Protein AF-A0A1D6DXS7-F1 (afdb_monomer_lite)

Radius of gyration: 18.78 Å; chains: 1; bounding box: 52×43×44 Å

pLDDT: mean 74.16, std 19.59, range [34.62, 96.69]

Structure (mmCIF, N/CA/C/O backbone):
data_AF-A0A1D6DXS7-F1
#
_entry.id   AF-A0A1D6DXS7-F1
#
loop_
_atom_site.group_PDB
_atom_site.id
_atom_site.type_symbol
_atom_site.label_atom_id
_atom_site.label_alt_id
_atom_site.label_comp_id
_atom_site.label_asym_id
_atom_site.label_entity_id
_atom_site.label_seq_id
_atom_site.pdbx_PDB_ins_code
_atom_site.Cartn_x
_atom_site.Cartn_y
_atom_site.Cartn_z
_atom_site.occupancy
_atom_site.B_iso_or_equiv
_atom_site.auth_seq_id
_atom_site.auth_comp_id
_atom_site.auth_asym_id
_atom_site.auth_atom_id
_atom_site.pdbx_PDB_model_num
ATOM 1 N N . MET A 1 1 ? 24.636 -10.904 -19.818 1.00 38.44 1 MET A N 1
ATOM 2 C CA . MET A 1 1 ? 23.552 -10.181 -20.522 1.00 38.44 1 MET A CA 1
ATOM 3 C C . MET A 1 1 ? 22.198 -10.782 -20.151 1.00 38.44 1 MET A C 1
ATOM 5 O O . MET A 1 1 ? 22.102 -12.000 -20.057 1.00 38.44 1 MET A O 1
ATOM 9 N N . SER A 1 2 ? 21.186 -9.959 -19.857 1.00 49.97 2 SER A N 1
ATOM 10 C CA . SER A 1 2 ? 19.812 -10.423 -19.577 1.00 49.97 2 SER A CA 1
ATOM 11 C C . SER A 1 2 ? 19.110 -10.798 -20.891 1.00 49.97 2 SER A C 1
ATOM 13 O O . SER A 1 2 ? 19.201 -10.030 -21.846 1.00 49.97 2 SER A O 1
ATOM 15 N N . ARG A 1 3 ? 18.408 -11.945 -20.953 1.00 53.69 3 ARG A N 1
ATOM 16 C CA . ARG A 1 3 ? 17.664 -12.406 -22.152 1.00 53.69 3 ARG A CA 1
ATOM 17 C C . ARG A 1 3 ? 16.675 -11.351 -22.679 1.00 53.69 3 ARG A C 1
ATOM 19 O O . ARG A 1 3 ? 16.466 -11.266 -23.881 1.00 53.69 3 ARG A O 1
ATOM 26 N N . TYR A 1 4 ? 16.136 -10.502 -21.802 1.00 53.97 4 TYR A N 1
ATOM 27 C CA . TYR A 1 4 ? 15.223 -9.414 -22.167 1.00 53.97 4 TYR A CA 1
ATOM 28 C C . TYR A 1 4 ? 15.903 -8.293 -22.970 1.00 53.97 4 TYR A C 1
ATOM 30 O O . TYR A 1 4 ? 15.355 -7.816 -23.960 1.00 53.97 4 TYR A O 1
ATOM 38 N N . ALA A 1 5 ? 17.131 -7.918 -22.595 1.00 52.50 5 ALA A N 1
ATOM 39 C CA . ALA A 1 5 ? 17.911 -6.925 -23.337 1.00 52.50 5 ALA A CA 1
ATOM 40 C C . ALA A 1 5 ? 18.310 -7.427 -24.738 1.00 52.50 5 ALA A C 1
ATOM 42 O O . ALA A 1 5 ? 18.569 -6.621 -25.624 1.00 52.50 5 ALA A O 1
ATOM 43 N N . ALA A 1 6 ? 18.335 -8.751 -24.937 1.00 57.28 6 ALA A N 1
ATOM 44 C CA . ALA A 1 6 ? 18.543 -9.374 -26.241 1.00 57.28 6 ALA A CA 1
ATOM 45 C C . ALA A 1 6 ? 17.247 -9.489 -27.072 1.00 57.28 6 ALA A C 1
ATOM 47 O O . ALA A 1 6 ? 17.325 -9.467 -28.295 1.00 57.28 6 ALA A O 1
ATOM 48 N N . MET A 1 7 ? 16.067 -9.585 -26.438 1.00 57.75 7 MET A N 1
ATOM 49 C CA . MET A 1 7 ? 14.766 -9.606 -27.133 1.00 57.75 7 MET A CA 1
ATOM 50 C C . MET A 1 7 ? 14.348 -8.229 -27.662 1.00 57.75 7 MET A C 1
ATOM 52 O O . MET A 1 7 ? 13.751 -8.144 -28.730 1.00 57.75 7 MET A O 1
ATOM 56 N N . PHE A 1 8 ? 14.668 -7.155 -26.934 1.00 62.94 8 PHE A N 1
ATOM 57 C CA . PHE A 1 8 ? 14.331 -5.782 -27.318 1.00 62.94 8 PHE A CA 1
ATOM 58 C C . PHE A 1 8 ? 15.586 -4.900 -27.286 1.00 62.94 8 PHE A C 1
ATOM 60 O O . PHE A 1 8 ? 15.803 -4.182 -26.306 1.00 62.94 8 PHE A O 1
ATOM 67 N N . PRO A 1 9 ? 16.435 -4.969 -28.328 1.00 61.72 9 PRO A N 1
ATOM 68 C CA . PRO A 1 9 ? 17.707 -4.249 -28.358 1.00 61.72 9 PRO A CA 1
ATOM 69 C C . PRO A 1 9 ? 17.524 -2.726 -28.436 1.00 61.72 9 PRO A C 1
ATOM 71 O O . PRO A 1 9 ? 18.374 -1.980 -27.948 1.00 61.72 9 PRO A O 1
ATOM 74 N N . ASP A 1 10 ? 16.404 -2.254 -28.994 1.00 77.06 10 ASP A N 1
ATOM 75 C CA . ASP A 1 10 ? 16.059 -0.834 -28.987 1.00 77.06 10 ASP A CA 1
ATOM 76 C C . ASP A 1 10 ? 15.498 -0.396 -27.622 1.00 77.06 10 ASP A C 1
ATOM 78 O O . ASP A 1 10 ? 14.461 -0.875 -27.147 1.00 77.06 10 ASP A O 1
ATOM 82 N N . LYS A 1 11 ? 16.181 0.572 -27.002 1.00 74.06 11 LYS A N 1
ATOM 83 C CA . LYS A 1 11 ? 15.805 1.160 -25.711 1.00 74.06 11 LYS A CA 1
ATOM 84 C C . LYS A 1 11 ? 14.479 1.917 -25.784 1.00 74.06 11 LYS A C 1
ATOM 86 O O . LYS A 1 11 ? 13.744 1.908 -24.795 1.00 74.06 11 LYS A O 1
ATOM 91 N N . VAL A 1 12 ? 14.159 2.541 -26.921 1.00 78.88 12 VAL A N 1
ATOM 92 C CA . VAL A 1 12 ? 12.901 3.284 -27.105 1.00 78.88 12 VAL A CA 1
ATOM 93 C C . VAL A 1 12 ? 11.731 2.309 -27.203 1.00 78.88 12 VAL A C 1
ATOM 95 O O . VAL A 1 12 ? 10.737 2.461 -26.489 1.00 78.88 12 VAL A O 1
ATOM 98 N N . PHE A 1 13 ? 11.871 1.259 -28.013 1.00 76.25 13 PHE A N 1
ATOM 99 C CA . PHE A 1 13 ? 10.885 0.185 -28.093 1.00 76.25 13 PHE A CA 1
ATOM 100 C C . PHE A 1 13 ? 10.677 -0.519 -26.744 1.00 76.25 13 PHE A C 1
ATOM 102 O O . PHE A 1 13 ? 9.545 -0.651 -26.284 1.00 76.25 13 PHE A O 1
ATOM 109 N N . SER A 1 14 ? 11.756 -0.897 -26.052 1.00 69.31 14 SER A N 1
ATOM 110 C CA . SER A 1 14 ? 11.686 -1.547 -24.734 1.00 69.31 14 SER A CA 1
ATOM 111 C C . SER A 1 14 ? 11.022 -0.669 -23.663 1.00 69.31 14 SER A C 1
ATOM 113 O O . SER A 1 14 ? 10.335 -1.173 -22.771 1.00 69.31 14 SER A O 1
ATOM 115 N N . PHE A 1 15 ? 11.198 0.655 -23.735 1.00 73.19 15 PHE A N 1
ATOM 116 C CA . PHE A 1 15 ? 10.481 1.600 -22.879 1.00 73.19 15 PHE A CA 1
ATOM 117 C C . PHE A 1 15 ? 8.972 1.585 -23.164 1.00 73.19 15 PHE A C 1
ATOM 119 O O . PHE A 1 15 ? 8.196 1.355 -22.239 1.00 73.19 15 PHE A O 1
ATOM 126 N N . LYS A 1 16 ? 8.561 1.712 -24.433 1.00 77.44 16 LYS A N 1
ATOM 127 C CA . LYS A 1 16 ? 7.141 1.662 -24.827 1.00 77.44 16 LYS A CA 1
ATOM 128 C C . LYS A 1 16 ? 6.470 0.334 -24.475 1.00 77.44 16 LYS A C 1
ATOM 130 O O . LYS A 1 16 ? 5.320 0.320 -24.052 1.00 77.44 16 LYS A O 1
ATOM 135 N N . VAL A 1 17 ? 7.176 -0.789 -24.614 1.00 75.62 17 VAL A N 1
ATOM 136 C CA . VAL A 1 17 ? 6.655 -2.106 -24.209 1.00 75.62 17 VAL A CA 1
ATOM 137 C C . VAL A 1 17 ? 6.382 -2.144 -22.704 1.00 75.62 17 VAL A C 1
ATOM 139 O O . VAL A 1 17 ? 5.326 -2.617 -22.290 1.00 75.62 17 VAL A O 1
ATOM 142 N N . ARG A 1 18 ? 7.288 -1.611 -21.873 1.00 72.50 18 ARG A N 1
ATOM 143 C CA . ARG A 1 18 ? 7.086 -1.554 -20.414 1.00 72.50 18 ARG A CA 1
ATOM 144 C C . ARG A 1 18 ? 5.947 -0.626 -20.007 1.00 72.50 18 ARG A C 1
ATOM 146 O O . ARG A 1 18 ? 5.196 -0.970 -19.099 1.00 72.50 18 ARG A O 1
ATOM 153 N N . GLU A 1 19 ? 5.803 0.508 -20.683 1.00 77.12 19 GLU A N 1
ATOM 154 C CA . GLU A 1 19 ? 4.671 1.420 -20.495 1.00 77.12 19 GLU A CA 1
ATOM 155 C C . GLU A 1 19 ? 3.348 0.692 -20.780 1.00 77.12 19 GLU A C 1
ATOM 157 O O . GLU A 1 19 ? 2.504 0.572 -19.895 1.00 77.12 19 GLU A O 1
ATOM 162 N N . ARG A 1 20 ? 3.227 0.049 -21.951 1.00 78.50 20 ARG A N 1
ATOM 163 C CA . ARG A 1 20 ? 2.024 -0.716 -22.324 1.00 78.50 20 ARG A CA 1
ATOM 164 C C . ARG A 1 20 ? 1.721 -1.887 -21.397 1.00 78.50 20 ARG A C 1
ATOM 166 O O . ARG A 1 20 ? 0.558 -2.152 -21.108 1.00 78.50 20 ARG A O 1
ATOM 173 N N . LEU A 1 21 ? 2.745 -2.594 -20.926 1.00 75.56 21 LEU A N 1
ATOM 174 C CA . LEU A 1 21 ? 2.568 -3.667 -19.949 1.00 75.56 21 LEU A CA 1
ATOM 175 C C . LEU A 1 21 ? 2.120 -3.130 -18.583 1.00 75.56 21 LEU A C 1
ATOM 177 O O . LEU A 1 21 ? 1.343 -3.795 -17.904 1.00 75.56 21 LEU A O 1
ATOM 181 N N . SER A 1 22 ? 2.576 -1.941 -18.184 1.00 76.75 22 SER A N 1
ATOM 182 C CA . SER A 1 22 ? 2.137 -1.300 -16.939 1.00 76.75 22 SER A CA 1
ATOM 183 C C . SER A 1 22 ? 0.665 -0.900 -17.020 1.00 76.75 22 SER A C 1
ATOM 185 O O . SER A 1 22 ? -0.101 -1.242 -16.120 1.00 76.75 22 SER A O 1
ATOM 187 N N . ASP A 1 23 ? 0.256 -0.282 -18.133 1.00 78.88 23 ASP A N 1
ATOM 188 C CA . ASP A 1 23 ? -1.148 0.050 -18.409 1.00 78.88 23 ASP A CA 1
ATOM 189 C C . ASP A 1 23 ? -2.032 -1.202 -18.372 1.00 78.88 23 ASP A C 1
ATOM 191 O O . ASP A 1 23 ? -3.094 -1.211 -17.750 1.00 78.88 23 ASP A O 1
ATOM 195 N N . PHE A 1 24 ? -1.569 -2.287 -19.002 1.00 80.31 24 PHE A N 1
ATOM 196 C CA . PHE A 1 24 ? -2.279 -3.561 -19.015 1.00 80.31 24 PHE A CA 1
ATOM 197 C C . PHE A 1 24 ? -2.477 -4.126 -17.605 1.00 80.31 24 PHE A C 1
ATOM 199 O O . PHE A 1 24 ? -3.574 -4.572 -17.277 1.00 80.31 24 PHE A O 1
ATOM 206 N N . ILE A 1 25 ? -1.444 -4.098 -16.758 1.00 80.44 25 ILE A N 1
ATOM 207 C CA . ILE A 1 25 ? -1.546 -4.599 -15.381 1.00 80.44 25 ILE A CA 1
ATOM 208 C C . ILE A 1 25 ? -2.524 -3.762 -14.557 1.00 80.44 25 ILE A C 1
ATOM 210 O O . ILE A 1 25 ? -3.350 -4.328 -13.843 1.00 80.44 25 ILE A O 1
ATOM 214 N N . LEU A 1 26 ? -2.468 -2.433 -14.671 1.00 81.12 26 LEU A N 1
ATOM 215 C CA . LEU A 1 26 ? -3.410 -1.552 -13.980 1.00 81.12 26 LEU A CA 1
ATOM 216 C C . LEU A 1 26 ? -4.851 -1.826 -14.429 1.00 81.12 26 LEU A C 1
ATOM 218 O O . LEU A 1 26 ? -5.733 -1.987 -13.586 1.00 81.12 26 LEU A O 1
ATOM 222 N N . ALA A 1 27 ? -5.077 -1.972 -15.737 1.00 79.88 27 ALA A N 1
ATOM 223 C CA . ALA A 1 27 ? -6.383 -2.326 -16.284 1.00 79.88 27 ALA A CA 1
ATOM 224 C C . ALA A 1 27 ? -6.855 -3.718 -15.821 1.00 79.88 27 ALA A C 1
ATOM 226 O O . ALA A 1 27 ? -8.039 -3.912 -15.544 1.00 79.88 27 ALA A O 1
ATOM 227 N N . ALA A 1 28 ? -5.942 -4.686 -15.697 1.00 78.06 28 ALA A N 1
ATOM 228 C CA . ALA A 1 28 ? -6.254 -6.023 -15.200 1.00 78.06 28 ALA A CA 1
ATOM 229 C C . ALA A 1 28 ? -6.678 -6.002 -13.723 1.00 78.06 28 ALA A C 1
ATOM 231 O O . ALA A 1 28 ? -7.674 -6.638 -13.374 1.00 78.06 28 ALA A O 1
ATOM 232 N N . PHE A 1 29 ? -5.980 -5.241 -12.872 1.00 82.62 29 PHE A N 1
ATOM 233 C CA . PHE A 1 29 ? -6.363 -5.065 -11.467 1.00 82.62 29 PHE A CA 1
ATOM 234 C C . PHE A 1 29 ? -7.713 -4.362 -11.321 1.00 82.62 29 PHE A C 1
ATOM 236 O O . PHE A 1 29 ? -8.548 -4.821 -10.545 1.00 82.62 29 PHE A O 1
ATOM 243 N N . GLN A 1 30 ? -7.967 -3.325 -12.124 1.00 81.31 30 GLN A N 1
ATOM 244 C CA . GLN A 1 30 ? -9.257 -2.633 -12.141 1.00 81.31 30 GLN A CA 1
ATOM 245 C C . GLN A 1 30 ? -10.405 -3.556 -12.564 1.00 81.31 30 GLN A C 1
ATOM 247 O O . GLN A 1 30 ? -11.468 -3.541 -11.949 1.00 81.31 30 GLN A O 1
ATOM 252 N N . ARG A 1 31 ? -10.200 -4.375 -13.603 1.00 79.12 31 ARG A N 1
ATOM 253 C CA . ARG A 1 31 ? -11.231 -5.281 -14.133 1.00 79.12 31 ARG A CA 1
ATOM 254 C C . ARG A 1 31 ? -11.463 -6.505 -13.250 1.00 79.12 31 ARG A C 1
ATOM 256 O O . ARG A 1 31 ? -12.558 -7.057 -13.258 1.00 79.12 31 ARG A O 1
ATOM 263 N N . SER A 1 32 ? -10.438 -6.960 -12.533 1.00 79.25 32 SER A N 1
ATOM 264 C CA . SER A 1 32 ? -10.509 -8.153 -11.691 1.00 79.25 32 SER A CA 1
ATOM 265 C C . SER A 1 32 ? -9.668 -8.008 -10.415 1.00 79.25 32 SER A C 1
ATOM 267 O O . SER A 1 32 ? -8.600 -8.618 -10.314 1.00 79.25 32 SER A O 1
ATOM 269 N N . PRO A 1 33 ? -10.172 -7.288 -9.397 1.00 80.88 33 PRO A N 1
ATOM 270 C CA . PRO A 1 33 ? -9.487 -7.076 -8.118 1.00 80.88 33 PRO A CA 1
ATOM 271 C C . PRO A 1 33 ? -8.980 -8.356 -7.438 1.00 80.88 33 PRO A C 1
ATOM 273 O O . PRO A 1 33 ? -7.888 -8.369 -6.872 1.00 80.88 33 PRO A O 1
ATOM 276 N N . ASN A 1 34 ? -9.730 -9.458 -7.552 1.00 79.69 34 ASN A N 1
ATOM 277 C CA . ASN A 1 34 ? -9.401 -10.759 -6.952 1.00 79.69 34 ASN A CA 1
ATOM 278 C C . ASN A 1 34 ? -8.038 -11.313 -7.400 1.00 79.69 34 ASN A C 1
ATOM 280 O O . ASN A 1 34 ? -7.428 -12.110 -6.691 1.00 79.69 34 ASN A O 1
ATOM 284 N N . ILE A 1 35 ? -7.519 -10.871 -8.552 1.00 79.31 35 ILE A N 1
ATOM 285 C CA . ILE A 1 35 ? -6.208 -11.310 -9.040 1.00 79.31 35 ILE A CA 1
ATOM 286 C C . ILE A 1 35 ? -5.069 -10.869 -8.104 1.00 79.31 35 ILE A C 1
ATOM 288 O O . ILE A 1 35 ? -4.019 -11.504 -8.078 1.00 79.31 35 ILE A O 1
ATOM 292 N N . ILE A 1 36 ? -5.268 -9.817 -7.299 1.00 84.38 36 ILE A N 1
ATOM 293 C CA . ILE A 1 36 ? -4.289 -9.365 -6.300 1.00 84.38 36 ILE A CA 1
ATOM 294 C C . ILE A 1 36 ? -4.085 -10.436 -5.227 1.00 84.38 36 ILE A C 1
ATOM 296 O O . ILE A 1 36 ? -2.946 -10.713 -4.858 1.00 84.38 36 ILE A O 1
ATOM 300 N N . ALA A 1 37 ? -5.169 -11.073 -4.774 1.00 81.88 37 ALA A N 1
ATOM 301 C CA . ALA A 1 37 ? -5.105 -12.140 -3.782 1.00 81.88 37 ALA A CA 1
ATOM 302 C C . ALA A 1 37 ? -4.326 -13.352 -4.313 1.00 81.88 37 ALA A C 1
ATOM 304 O O . ALA A 1 37 ? -3.433 -13.868 -3.642 1.00 81.88 37 ALA A O 1
ATOM 305 N N . VAL A 1 38 ? -4.591 -13.732 -5.565 1.00 80.44 38 VAL A N 1
ATOM 306 C CA . VAL A 1 38 ? -3.882 -14.809 -6.273 1.00 80.44 38 VAL A CA 1
ATOM 307 C C . VAL A 1 38 ? -2.390 -14.495 -6.440 1.00 80.44 38 VAL A C 1
ATOM 309 O O . VAL A 1 38 ? -1.530 -15.346 -6.219 1.00 80.44 38 VAL A O 1
ATOM 312 N N . LEU A 1 39 ? -2.060 -13.255 -6.804 1.00 80.06 39 LEU A N 1
ATOM 313 C CA . LEU A 1 39 ? -0.690 -12.824 -7.091 1.00 80.06 39 LEU A CA 1
ATOM 314 C C . LEU A 1 39 ? 0.075 -12.331 -5.857 1.00 80.06 39 LEU A C 1
ATOM 316 O O . LEU A 1 39 ? 1.171 -11.795 -6.017 1.00 80.06 39 LEU A O 1
ATOM 320 N N . LYS A 1 40 ? -0.444 -12.541 -4.640 1.00 85.38 40 LYS A N 1
ATOM 321 C CA . LYS A 1 40 ? 0.165 -12.091 -3.377 1.00 85.38 40 LYS A CA 1
ATOM 322 C C . LYS A 1 40 ? 1.675 -12.346 -3.315 1.00 85.38 40 LYS A C 1
ATOM 324 O O . LYS A 1 40 ? 2.433 -11.405 -3.117 1.00 85.38 40 LYS A O 1
ATOM 329 N N . LYS A 1 41 ? 2.111 -13.594 -3.541 1.00 80.62 41 LYS A N 1
ATOM 330 C CA . LYS A 1 41 ? 3.533 -13.997 -3.489 1.00 80.62 41 LYS A CA 1
ATOM 331 C C . LYS A 1 41 ? 4.395 -13.191 -4.491 1.00 80.62 41 LYS A C 1
ATOM 333 O O . LYS A 1 41 ? 5.283 -12.474 -4.042 1.00 80.62 41 LYS A O 1
ATOM 338 N N . PRO A 1 42 ? 4.106 -13.194 -5.812 1.00 80.38 42 PRO A N 1
ATOM 339 C CA . PRO A 1 42 ? 4.829 -12.352 -6.768 1.00 80.38 42 PRO A CA 1
ATOM 340 C C . PRO A 1 42 ? 4.808 -10.856 -6.445 1.00 80.38 42 PRO A C 1
ATOM 342 O O . PRO A 1 42 ? 5.777 -10.157 -6.731 1.00 80.38 42 PRO A O 1
ATOM 345 N N . ILE A 1 43 ? 3.699 -10.345 -5.905 1.00 84.81 43 ILE A N 1
ATOM 346 C CA . ILE A 1 43 ? 3.570 -8.933 -5.535 1.00 84.81 43 ILE A CA 1
ATOM 347 C C . ILE A 1 43 ? 4.530 -8.607 -4.389 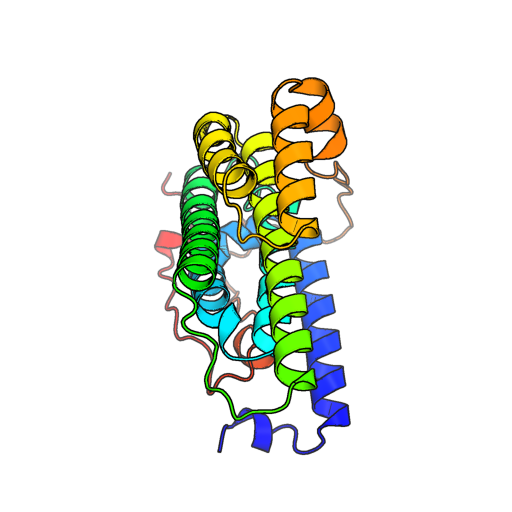1.00 84.81 43 ILE A C 1
ATOM 349 O O . ILE A 1 43 ? 5.287 -7.642 -4.497 1.00 84.81 43 ILE A O 1
ATOM 353 N N . THR A 1 44 ? 4.542 -9.424 -3.335 1.00 85.31 44 THR A N 1
ATOM 354 C CA . THR A 1 44 ? 5.451 -9.280 -2.192 1.00 85.31 44 THR A CA 1
ATOM 355 C C . THR A 1 44 ? 6.914 -9.304 -2.629 1.00 85.31 44 THR A C 1
ATOM 357 O O . THR A 1 44 ? 7.661 -8.383 -2.298 1.00 85.31 44 THR A O 1
ATOM 360 N N . ASP A 1 45 ? 7.306 -10.278 -3.449 1.00 84.12 45 ASP A N 1
ATOM 361 C CA . ASP A 1 45 ? 8.683 -10.393 -3.939 1.00 84.12 45 ASP A CA 1
ATOM 362 C C . ASP A 1 45 ? 9.113 -9.151 -4.731 1.00 84.12 45 ASP A C 1
ATOM 364 O O . ASP A 1 45 ? 10.221 -8.637 -4.575 1.00 84.12 45 ASP A O 1
ATOM 368 N N . ARG A 1 46 ? 8.215 -8.604 -5.560 1.00 83.00 46 ARG A N 1
ATOM 369 C CA . ARG A 1 46 ? 8.504 -7.398 -6.348 1.00 83.00 46 ARG A CA 1
ATOM 370 C C . ARG A 1 46 ? 8.536 -6.121 -5.519 1.00 83.00 46 ARG A C 1
ATOM 372 O O . ARG A 1 46 ? 9.274 -5.208 -5.887 1.00 83.00 46 ARG A O 1
ATOM 379 N N . LEU A 1 47 ? 7.788 -6.050 -4.419 1.00 85.44 47 LEU A N 1
ATOM 380 C CA . LEU A 1 47 ? 7.889 -4.939 -3.470 1.00 85.44 47 LEU A CA 1
ATOM 381 C C . LEU A 1 47 ? 9.236 -4.943 -2.735 1.00 85.44 47 LEU A C 1
ATOM 383 O O . LEU A 1 47 ? 9.813 -3.872 -2.556 1.00 85.44 47 LEU A O 1
ATOM 387 N N . GLY A 1 48 ? 9.773 -6.119 -2.390 1.00 82.38 48 GLY A N 1
ATOM 388 C CA . GLY A 1 48 ? 11.095 -6.244 -1.761 1.00 82.38 48 GLY A CA 1
ATOM 389 C C . GLY A 1 48 ? 12.254 -5.757 -2.644 1.00 82.38 48 GLY A C 1
ATOM 390 O O . GLY A 1 48 ? 13.264 -5.273 -2.147 1.00 82.38 48 GLY A O 1
ATOM 391 N N . GLU A 1 49 ? 12.094 -5.802 -3.968 1.00 81.81 49 GLU A N 1
ATOM 392 C CA . GLU A 1 49 ? 13.110 -5.357 -4.935 1.00 81.81 49 GLU A CA 1
ATOM 393 C C . GLU A 1 49 ? 12.998 -3.872 -5.335 1.00 81.81 49 GLU A C 1
ATOM 395 O O . GLU A 1 49 ? 13.687 -3.407 -6.253 1.00 81.81 49 GLU A O 1
ATOM 400 N N . ALA A 1 50 ? 12.111 -3.101 -4.699 1.00 77.81 50 ALA A N 1
ATOM 401 C CA . ALA A 1 50 ? 11.764 -1.746 -5.135 1.00 77.81 50 ALA A CA 1
ATOM 402 C C . ALA A 1 50 ? 12.943 -0.750 -5.130 1.00 77.81 50 ALA A C 1
ATOM 404 O O . ALA A 1 50 ? 12.851 0.311 -5.756 1.00 77.81 50 ALA A O 1
ATOM 405 N N . HIS A 1 51 ? 14.036 -1.073 -4.435 1.00 69.50 51 HIS A N 1
ATOM 406 C CA . HIS A 1 51 ? 15.207 -0.211 -4.246 1.00 69.50 51 HIS A CA 1
ATOM 407 C C . HIS A 1 51 ? 16.333 -0.429 -5.265 1.00 69.50 51 HIS A C 1
ATOM 409 O O . HIS A 1 51 ? 17.259 0.378 -5.321 1.00 69.50 51 HIS A O 1
ATOM 415 N N . ASP A 1 52 ? 16.241 -1.457 -6.111 1.00 70.06 52 ASP A N 1
ATOM 416 C CA . ASP A 1 52 ? 17.341 -1.829 -7.007 1.00 70.06 52 ASP A CA 1
ATOM 417 C C . ASP A 1 52 ? 17.457 -0.921 -8.246 1.00 70.06 52 ASP A C 1
ATOM 419 O O . ASP A 1 52 ? 18.556 -0.633 -8.718 1.00 70.06 52 ASP A O 1
ATOM 423 N N . ASN A 1 53 ? 16.326 -0.513 -8.841 1.00 75.06 53 ASN A N 1
ATOM 424 C CA . ASN A 1 53 ? 16.292 0.244 -10.100 1.00 75.06 53 ASN A CA 1
ATOM 425 C C . ASN A 1 53 ? 14.974 1.024 -10.260 1.00 75.06 53 ASN A C 1
ATOM 427 O O . ASN A 1 53 ? 13.926 0.568 -9.812 1.00 75.06 53 ASN A O 1
ATOM 431 N N . LEU A 1 54 ? 15.002 2.132 -11.009 1.00 76.94 54 LEU A N 1
ATOM 432 C CA . LEU A 1 54 ? 13.847 2.993 -11.291 1.00 76.94 54 LEU A CA 1
ATOM 433 C C . LEU A 1 54 ? 12.646 2.216 -11.853 1.00 76.94 54 LEU A C 1
ATOM 435 O O . LEU A 1 54 ? 11.525 2.414 -11.403 1.00 76.94 54 LEU A O 1
ATOM 439 N N . ALA A 1 55 ? 12.881 1.283 -12.781 1.00 75.00 55 ALA A N 1
ATOM 440 C CA . ALA A 1 55 ? 11.816 0.454 -13.355 1.00 75.00 55 ALA A CA 1
ATOM 441 C C . ALA A 1 55 ? 11.117 -0.431 -12.305 1.00 75.00 55 ALA A C 1
ATOM 443 O O . ALA A 1 55 ? 9.908 -0.646 -12.362 1.00 75.00 55 ALA A O 1
ATOM 444 N N . LYS A 1 56 ? 11.879 -0.936 -11.328 1.00 81.69 56 LYS A N 1
ATOM 445 C CA . LYS A 1 56 ? 11.342 -1.732 -10.220 1.00 81.69 56 LYS A CA 1
ATOM 446 C C . LYS A 1 56 ? 10.593 -0.846 -9.228 1.00 81.69 56 LYS A C 1
ATOM 448 O O . LYS A 1 56 ? 9.531 -1.239 -8.761 1.00 81.69 56 LYS A O 1
ATOM 453 N N . THR A 1 57 ? 11.082 0.370 -8.977 1.00 84.25 57 THR A N 1
ATOM 454 C CA . THR A 1 57 ? 10.365 1.374 -8.180 1.00 84.25 57 THR A CA 1
ATOM 455 C C . THR A 1 57 ? 9.023 1.746 -8.822 1.00 84.25 57 THR A C 1
ATOM 457 O O . THR A 1 57 ? 8.018 1.823 -8.124 1.00 84.25 57 THR A O 1
ATOM 460 N N . GLU A 1 58 ? 8.969 1.931 -10.144 1.00 84.50 58 GLU A N 1
ATOM 461 C CA . GLU A 1 58 ? 7.721 2.204 -10.876 1.00 84.50 58 GLU A CA 1
ATOM 462 C C . GLU A 1 58 ? 6.726 1.046 -10.783 1.00 84.50 58 GLU A C 1
ATOM 464 O O . GLU A 1 58 ? 5.549 1.266 -10.494 1.00 84.50 58 GLU A O 1
ATOM 469 N N . LEU A 1 59 ? 7.194 -0.194 -10.941 1.00 85.56 59 LEU A N 1
ATOM 470 C CA . LEU A 1 59 ? 6.350 -1.366 -10.720 1.00 85.56 59 LEU A CA 1
ATOM 471 C C . LEU A 1 59 ? 5.826 -1.411 -9.276 1.00 85.56 59 LEU A C 1
ATOM 473 O O . LEU A 1 59 ? 4.631 -1.606 -9.067 1.00 85.56 59 LEU A O 1
ATOM 477 N N . ALA A 1 60 ? 6.687 -1.175 -8.284 1.00 90.06 60 ALA A N 1
ATOM 478 C CA . ALA A 1 60 ? 6.299 -1.150 -6.877 1.00 90.06 60 ALA A CA 1
ATOM 479 C C . ALA A 1 60 ? 5.245 -0.069 -6.577 1.00 90.06 60 ALA A C 1
ATOM 481 O O . ALA A 1 60 ? 4.331 -0.315 -5.792 1.00 90.06 60 ALA A O 1
ATOM 482 N N . LEU A 1 61 ? 5.314 1.094 -7.240 1.00 90.88 61 LEU A N 1
ATOM 483 C CA . LEU A 1 61 ? 4.282 2.134 -7.151 1.00 90.88 61 LEU A CA 1
ATOM 484 C C . LEU A 1 61 ? 2.921 1.624 -7.645 1.00 90.88 61 LEU A C 1
ATOM 486 O O . LEU A 1 61 ? 1.922 1.794 -6.944 1.00 90.88 61 LEU A O 1
ATOM 490 N N . HIS A 1 62 ? 2.879 0.976 -8.815 1.00 89.69 62 HIS A N 1
ATOM 491 C CA . HIS A 1 62 ? 1.644 0.397 -9.358 1.00 89.69 62 HIS A CA 1
ATOM 492 C C . HIS A 1 62 ? 1.074 -0.696 -8.447 1.00 89.69 62 HIS A C 1
ATOM 494 O O . HIS A 1 62 ? -0.133 -0.734 -8.215 1.00 89.69 62 HIS A O 1
ATOM 500 N N . LEU A 1 63 ? 1.939 -1.541 -7.879 1.00 91.38 63 LEU A N 1
ATOM 501 C CA . LEU A 1 63 ? 1.537 -2.587 -6.941 1.00 91.38 63 LEU A CA 1
ATOM 502 C C . LEU A 1 63 ? 0.980 -2.003 -5.635 1.00 91.38 63 LEU A C 1
ATOM 504 O O . LEU A 1 63 ? -0.101 -2.401 -5.213 1.00 91.38 63 LEU A O 1
ATOM 508 N N . CYS A 1 64 ? 1.652 -1.018 -5.028 1.00 93.88 64 CYS A N 1
ATOM 509 C CA . CYS A 1 64 ? 1.151 -0.338 -3.827 1.00 93.88 64 CYS A CA 1
ATOM 510 C C . CYS A 1 64 ? -0.217 0.308 -4.076 1.00 93.88 64 CYS A C 1
ATOM 512 O O . CYS A 1 64 ? -1.118 0.197 -3.245 1.00 93.88 64 CYS A O 1
ATOM 514 N N . TRP A 1 65 ? -0.380 0.967 -5.229 1.00 93.00 65 TRP A N 1
ATOM 515 C CA . TRP A 1 65 ? -1.662 1.547 -5.621 1.00 93.00 65 TRP A CA 1
ATOM 516 C C . TRP A 1 65 ? -2.750 0.478 -5.732 1.00 93.00 65 TRP A C 1
ATOM 518 O O . TRP A 1 65 ? -3.798 0.636 -5.114 1.00 93.00 65 TRP A O 1
ATOM 528 N N . ALA A 1 66 ? -2.482 -0.623 -6.439 1.00 90.62 66 ALA A N 1
ATOM 529 C CA . ALA A 1 66 ? -3.448 -1.702 -6.628 1.00 90.62 66 ALA A CA 1
ATOM 530 C C . ALA A 1 66 ? -3.865 -2.344 -5.296 1.00 90.62 66 ALA A C 1
ATOM 532 O O . ALA A 1 66 ? -5.055 -2.543 -5.060 1.00 90.62 66 ALA A O 1
ATOM 533 N N . ILE A 1 67 ? -2.906 -2.610 -4.400 1.00 92.56 67 ILE A N 1
ATOM 534 C CA . ILE A 1 67 ? -3.173 -3.158 -3.063 1.00 92.56 67 ILE A CA 1
ATOM 535 C C . ILE A 1 67 ? -4.134 -2.250 -2.285 1.00 92.56 67 ILE A C 1
ATOM 537 O O . ILE A 1 67 ? -5.108 -2.740 -1.712 1.00 92.56 67 ILE A O 1
ATOM 541 N N . GLY A 1 68 ? -3.863 -0.941 -2.272 1.00 92.12 68 GLY A N 1
ATOM 542 C CA . GLY A 1 68 ? -4.684 0.036 -1.562 1.00 92.12 68 GLY A CA 1
ATOM 543 C C . GLY A 1 68 ? -6.060 0.234 -2.194 1.00 92.12 68 GLY A C 1
ATOM 544 O O . GLY A 1 68 ? -7.062 0.169 -1.492 1.00 92.12 68 GLY A O 1
ATOM 545 N N . GLU A 1 69 ? -6.123 0.460 -3.507 1.00 91.06 69 GLU A N 1
ATOM 546 C CA . GLU A 1 69 ? -7.372 0.755 -4.228 1.00 91.06 69 GLU A CA 1
ATOM 547 C C . GLU A 1 69 ? -8.381 -0.391 -4.136 1.00 91.06 69 GLU A C 1
ATOM 549 O O . GLU A 1 69 ? -9.581 -0.170 -3.991 1.00 91.06 69 GLU A O 1
ATOM 554 N N . HIS A 1 70 ? -7.881 -1.622 -4.189 1.00 88.62 70 HIS A N 1
ATOM 555 C CA . HIS A 1 70 ? -8.709 -2.817 -4.257 1.00 88.62 70 HIS A CA 1
ATOM 556 C C . HIS A 1 70 ? -8.740 -3.608 -2.948 1.00 88.62 70 HIS A C 1
ATOM 558 O O . HIS A 1 70 ? -9.196 -4.750 -2.941 1.00 88.62 70 HIS A O 1
ATOM 564 N N . GLY A 1 71 ? -8.234 -3.048 -1.846 1.00 86.31 71 GLY A N 1
ATOM 565 C CA . GLY A 1 71 ? -8.288 -3.689 -0.533 1.00 86.31 71 GLY A CA 1
ATOM 566 C C . GLY A 1 71 ? -7.673 -5.093 -0.510 1.00 86.31 71 GLY A C 1
ATOM 567 O O . GLY A 1 71 ? -8.256 -5.988 0.095 1.00 86.31 71 GLY A O 1
ATOM 568 N N . ALA A 1 72 ? -6.556 -5.306 -1.219 1.00 83.50 72 ALA A N 1
ATOM 569 C CA . ALA A 1 72 ? -5.913 -6.617 -1.401 1.00 83.50 72 ALA A CA 1
ATOM 570 C C . ALA A 1 72 ? -6.782 -7.704 -2.084 1.00 83.50 72 ALA A C 1
ATOM 572 O O . ALA A 1 72 ? -6.590 -8.896 -1.857 1.00 83.50 72 ALA A O 1
ATOM 573 N N . GLY A 1 73 ? -7.713 -7.301 -2.952 1.00 81.06 73 GLY A N 1
ATOM 574 C CA . GLY A 1 73 ? -8.652 -8.210 -3.622 1.00 81.06 73 GLY A CA 1
ATOM 575 C C . GLY A 1 73 ? -10.045 -8.229 -2.990 1.00 81.06 73 GLY A C 1
ATOM 576 O O . GLY A 1 73 ? -10.827 -9.135 -3.253 1.00 81.06 73 GLY A O 1
ATOM 577 N N . GLY A 1 74 ? -10.372 -7.234 -2.167 1.00 82.19 74 GLY A N 1
ATOM 578 C CA . GLY A 1 74 ? -11.692 -7.028 -1.581 1.00 82.19 74 GLY A CA 1
ATOM 579 C C . GLY A 1 74 ? -11.844 -7.557 -0.153 1.00 82.19 74 GLY A C 1
ATOM 580 O O . GLY A 1 74 ? -10.958 -8.195 0.414 1.00 82.19 74 GLY A O 1
ATOM 581 N N . VAL A 1 75 ? -13.017 -7.293 0.429 1.00 82.25 75 VAL A N 1
ATOM 582 C CA . VAL A 1 75 ? -13.334 -7.545 1.851 1.00 82.25 75 VAL A CA 1
ATOM 583 C C . VAL A 1 75 ? -13.248 -9.034 2.234 1.00 82.25 75 VAL A C 1
ATOM 585 O O . VAL A 1 75 ? -12.998 -9.358 3.392 1.00 82.25 75 VAL A O 1
ATOM 588 N N . GLY A 1 76 ? -13.408 -9.948 1.269 1.00 81.88 76 GLY A N 1
ATOM 589 C CA . GLY A 1 76 ? -13.334 -11.396 1.497 1.00 81.88 76 GLY A CA 1
ATOM 590 C C . GLY A 1 76 ? -11.923 -11.949 1.745 1.00 81.88 76 GLY A C 1
ATOM 591 O O . GLY A 1 76 ? -11.794 -13.024 2.318 1.00 81.88 76 GLY A O 1
ATOM 592 N N . HIS A 1 77 ? -10.861 -11.226 1.374 1.00 86.12 77 HIS A N 1
ATOM 593 C CA . HIS A 1 77 ? -9.480 -11.731 1.395 1.00 86.12 77 HIS A CA 1
ATOM 594 C C . HIS A 1 77 ? -8.669 -11.199 2.590 1.00 86.12 77 HIS A C 1
ATOM 596 O O . HIS A 1 77 ? -7.595 -10.618 2.426 1.00 86.12 77 HIS A O 1
ATOM 602 N N . LYS A 1 78 ? -9.181 -11.383 3.813 1.00 90.06 78 LYS A N 1
ATOM 603 C CA . LYS A 1 78 ? -8.591 -10.810 5.040 1.00 90.06 78 LYS A CA 1
ATOM 604 C C . LYS A 1 78 ? -7.152 -11.258 5.306 1.00 90.06 78 LYS A C 1
ATOM 606 O O . LYS A 1 78 ? -6.305 -10.432 5.636 1.00 90.06 78 LYS A O 1
ATOM 611 N N . ASP A 1 79 ? -6.854 -12.543 5.126 1.00 89.19 79 ASP A N 1
ATOM 612 C CA . ASP A 1 79 ? -5.511 -13.077 5.389 1.00 89.19 79 ASP A CA 1
ATOM 613 C C . ASP A 1 79 ? -4.479 -12.522 4.403 1.00 89.19 79 ASP A C 1
ATOM 615 O O . ASP A 1 79 ? -3.394 -12.094 4.795 1.00 89.19 79 ASP A O 1
ATOM 619 N N . VAL A 1 80 ? -4.864 -12.406 3.129 1.00 88.44 80 VAL A N 1
ATOM 620 C CA . VAL A 1 80 ? -4.043 -11.769 2.092 1.00 88.44 80 VAL A CA 1
ATOM 621 C C . VAL A 1 80 ? -3.822 -10.290 2.414 1.00 88.44 80 VAL A C 1
ATOM 623 O O . VAL A 1 80 ? -2.695 -9.805 2.316 1.00 88.44 80 VAL A O 1
ATOM 626 N N . ALA A 1 81 ? -4.868 -9.573 2.836 1.00 92.56 81 ALA A N 1
ATOM 627 C CA . ALA A 1 81 ? -4.760 -8.175 3.237 1.00 92.56 81 ALA A CA 1
ATOM 628 C C . ALA A 1 81 ? -3.790 -7.983 4.408 1.00 92.56 81 ALA A C 1
ATOM 630 O O . ALA A 1 81 ? -2.990 -7.048 4.388 1.00 92.56 81 ALA A O 1
ATOM 631 N N . ARG A 1 82 ? -3.816 -8.886 5.395 1.00 94.88 82 ARG A N 1
ATOM 632 C CA . ARG A 1 82 ? -2.909 -8.867 6.547 1.00 94.88 82 ARG A CA 1
ATOM 633 C C . ARG A 1 82 ? -1.455 -9.081 6.138 1.00 94.88 82 ARG A C 1
ATOM 635 O O . ARG A 1 82 ? -0.596 -8.301 6.537 1.00 94.88 82 ARG A O 1
ATOM 642 N N . GLU A 1 83 ? -1.181 -10.075 5.300 1.00 93.81 83 GLU A N 1
ATOM 643 C CA . GLU A 1 83 ? 0.177 -10.339 4.812 1.00 93.81 83 GLU A CA 1
ATOM 644 C C . GLU A 1 83 ? 0.704 -9.207 3.914 1.00 93.81 83 GLU A C 1
ATOM 646 O O . GLU A 1 83 ? 1.859 -8.793 4.020 1.00 93.81 83 GLU A O 1
ATOM 651 N N . LEU A 1 84 ? -0.125 -8.656 3.024 1.00 94.06 84 LEU A N 1
ATOM 652 C CA . LEU A 1 84 ? 0.281 -7.516 2.197 1.00 94.06 84 LEU A CA 1
ATOM 653 C C . LEU A 1 84 ? 0.510 -6.263 3.048 1.00 94.06 84 LEU A C 1
ATOM 655 O O . LEU A 1 84 ? 1.455 -5.519 2.791 1.00 94.06 84 LEU A O 1
ATOM 659 N N . PHE A 1 85 ? -0.295 -6.057 4.092 1.00 96.69 85 PHE A N 1
ATOM 660 C CA . PHE A 1 85 ? -0.063 -5.005 5.075 1.00 96.69 85 PHE A CA 1
ATOM 661 C C . PHE A 1 85 ? 1.293 -5.175 5.769 1.00 96.69 85 PHE A C 1
ATOM 663 O O . PHE A 1 85 ? 2.034 -4.205 5.896 1.00 96.69 85 PHE A O 1
ATOM 670 N N . GLU A 1 86 ? 1.636 -6.392 6.194 1.00 95.56 86 GLU A N 1
ATOM 671 C CA . GLU A 1 86 ? 2.925 -6.709 6.823 1.00 95.56 86 GLU A CA 1
ATOM 672 C C . GLU A 1 86 ? 4.109 -6.357 5.931 1.00 95.56 86 GLU A C 1
ATOM 674 O O . GLU A 1 86 ? 5.057 -5.719 6.385 1.00 95.56 86 GLU A O 1
ATOM 679 N N . ASN A 1 87 ? 4.018 -6.696 4.648 1.00 94.25 87 ASN A N 1
ATOM 680 C CA . ASN A 1 87 ? 5.055 -6.377 3.673 1.00 94.25 87 ASN A CA 1
ATOM 681 C C . ASN A 1 87 ? 5.178 -4.865 3.426 1.00 94.25 87 ASN A C 1
ATOM 683 O O . ASN A 1 87 ? 6.287 -4.334 3.352 1.00 94.25 87 ASN A O 1
ATOM 687 N N . LEU A 1 88 ? 4.054 -4.145 3.345 1.00 95.50 88 LEU A N 1
ATOM 688 C CA . LEU A 1 88 ? 4.052 -2.683 3.235 1.00 95.50 88 LEU A CA 1
ATOM 689 C C . LEU A 1 88 ? 4.624 -2.013 4.491 1.00 95.50 88 LEU A C 1
ATOM 691 O O . LEU A 1 88 ? 5.352 -1.026 4.391 1.00 95.50 88 LEU A O 1
ATOM 695 N N . GLU A 1 89 ? 4.308 -2.542 5.671 1.00 95.12 89 GLU A N 1
ATOM 696 C CA . GLU A 1 89 ? 4.843 -2.060 6.941 1.00 95.12 89 GLU A CA 1
ATOM 697 C C . GLU A 1 89 ? 6.352 -2.307 7.050 1.00 95.12 89 GLU A C 1
ATOM 699 O O . GLU A 1 89 ? 7.085 -1.407 7.468 1.00 95.12 89 GLU A O 1
ATOM 704 N N . LEU A 1 90 ? 6.825 -3.486 6.641 1.00 93.25 90 LEU A N 1
ATOM 705 C CA . LEU A 1 90 ? 8.248 -3.806 6.597 1.00 93.25 90 LEU A CA 1
ATOM 706 C C . LEU A 1 90 ? 8.989 -2.826 5.682 1.00 93.25 90 LEU A C 1
ATOM 708 O O . LEU A 1 90 ? 9.912 -2.152 6.138 1.00 93.25 90 LEU A O 1
ATOM 712 N N . LEU A 1 91 ? 8.504 -2.656 4.447 1.00 91.25 91 LEU A N 1
ATOM 713 C CA . LEU A 1 91 ? 9.059 -1.704 3.486 1.00 91.25 91 LEU A CA 1
ATOM 714 C C . LEU A 1 91 ? 9.097 -0.286 4.076 1.00 91.25 91 LEU A C 1
ATOM 716 O O . LEU A 1 91 ? 10.102 0.416 3.975 1.00 91.25 91 LEU A O 1
ATOM 720 N N . LEU A 1 92 ? 8.028 0.147 4.748 1.00 91.81 92 LEU A N 1
ATOM 721 C CA . LEU A 1 92 ? 7.983 1.449 5.410 1.00 91.81 92 LEU A CA 1
ATOM 722 C C . LEU A 1 92 ? 9.073 1.584 6.484 1.00 91.81 92 LEU A C 1
ATOM 724 O O . LEU A 1 92 ? 9.779 2.594 6.522 1.00 91.81 92 LEU A O 1
ATOM 728 N N . TYR A 1 93 ? 9.218 0.591 7.359 1.00 91.19 93 TYR A N 1
ATOM 729 C CA . TYR A 1 93 ? 10.167 0.645 8.470 1.00 91.19 93 TYR A CA 1
ATOM 730 C C . TYR A 1 93 ? 11.622 0.523 8.036 1.00 91.19 93 TYR A C 1
ATOM 732 O O . TYR A 1 93 ? 12.451 1.262 8.568 1.00 91.19 93 TYR A O 1
ATOM 740 N N . GLU A 1 94 ? 11.934 -0.328 7.061 1.00 89.25 94 GLU A N 1
ATOM 741 C CA . GLU A 1 94 ? 13.277 -0.427 6.485 1.00 89.25 94 GLU A CA 1
ATOM 742 C C . GLU A 1 94 ? 13.729 0.932 5.952 1.00 89.25 94 GLU A C 1
ATOM 744 O O . GLU A 1 94 ? 14.781 1.443 6.331 1.00 89.25 94 GLU A O 1
ATOM 749 N N . ASN A 1 95 ? 12.870 1.601 5.183 1.00 85.62 95 ASN A N 1
ATOM 750 C CA . ASN A 1 95 ? 13.174 2.913 4.623 1.00 85.62 95 ASN A CA 1
ATOM 751 C C . ASN A 1 95 ? 13.325 4.006 5.698 1.00 85.62 95 ASN A C 1
ATOM 753 O O . ASN A 1 95 ? 14.185 4.885 5.578 1.00 85.62 95 ASN A O 1
ATOM 757 N N . LEU A 1 96 ? 12.526 3.960 6.771 1.00 82.94 96 LEU A N 1
ATOM 758 C CA . LEU A 1 96 ? 12.699 4.863 7.914 1.00 82.94 96 LEU A CA 1
ATOM 759 C C . LEU A 1 96 ? 14.016 4.597 8.660 1.00 82.94 96 LEU A C 1
ATOM 761 O O . LEU A 1 96 ? 14.657 5.548 9.113 1.00 82.94 96 LEU A O 1
ATOM 765 N N . ALA A 1 97 ? 14.428 3.335 8.789 1.00 80.06 97 ALA A N 1
ATOM 766 C CA . ALA A 1 97 ? 15.680 2.952 9.433 1.00 80.06 97 ALA A CA 1
ATOM 767 C C . ALA A 1 97 ? 16.898 3.377 8.599 1.00 80.06 97 ALA A C 1
ATOM 769 O O . ALA A 1 97 ? 17.808 4.010 9.136 1.00 80.06 97 ALA A O 1
ATOM 770 N N . THR A 1 98 ? 16.887 3.139 7.283 1.00 73.88 98 THR A N 1
ATOM 771 C CA . THR A 1 98 ? 17.943 3.594 6.361 1.00 73.88 98 THR A CA 1
ATOM 772 C C . THR A 1 98 ? 18.108 5.113 6.398 1.00 73.88 98 THR A C 1
ATOM 774 O O . THR A 1 98 ? 19.229 5.620 6.411 1.00 73.88 98 THR A O 1
ATOM 777 N N . SER A 1 99 ? 16.997 5.850 6.482 1.00 64.19 99 SER A N 1
ATOM 778 C CA . SER A 1 99 ? 16.995 7.310 6.626 1.00 64.19 99 SER A CA 1
ATOM 779 C C . SER A 1 99 ? 17.657 7.784 7.931 1.00 64.19 99 SER A C 1
ATOM 781 O O . SER A 1 99 ? 18.346 8.803 7.932 1.00 64.19 99 SER A O 1
ATOM 783 N N . ARG A 1 100 ? 17.494 7.042 9.036 1.00 57.66 100 ARG A N 1
ATOM 784 C CA . ARG A 1 100 ? 18.109 7.363 10.339 1.00 57.66 100 ARG A CA 1
ATOM 785 C C . ARG A 1 100 ? 19.588 7.012 10.414 1.00 57.66 100 ARG A C 1
ATOM 787 O O . ARG A 1 100 ? 20.337 7.722 11.073 1.00 57.66 100 ARG A O 1
ATOM 794 N N . LEU A 1 101 ? 19.994 5.924 9.767 1.00 54.22 101 LEU A N 1
ATOM 795 C CA . LEU A 1 101 ? 21.368 5.429 9.822 1.00 54.22 101 LEU A CA 1
ATOM 796 C C . LEU A 1 101 ? 22.344 6.239 8.957 1.00 54.22 101 LEU A C 1
ATOM 798 O O . LE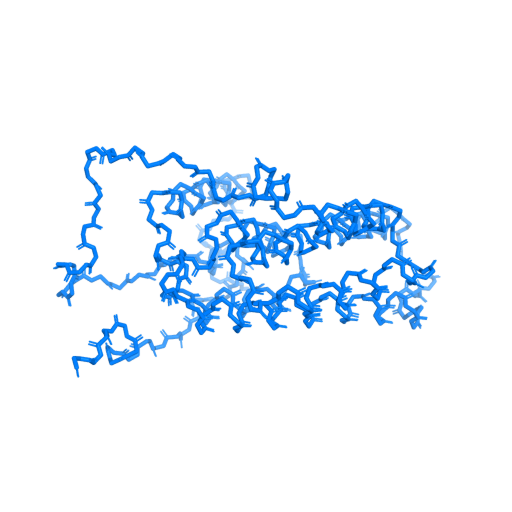U A 1 101 ? 23.542 5.998 9.029 1.00 54.22 101 LEU A O 1
ATOM 802 N N . GLY A 1 102 ? 21.871 7.182 8.134 1.00 52.78 102 GLY A N 1
ATOM 803 C CA . GLY A 1 102 ? 22.747 8.044 7.329 1.00 52.78 102 GLY A CA 1
ATOM 804 C C . GLY A 1 102 ? 23.614 7.299 6.300 1.00 52.78 102 GLY A C 1
ATOM 805 O O . GLY A 1 102 ? 24.444 7.923 5.647 1.00 52.78 102 GLY A O 1
ATOM 806 N N . LEU A 1 103 ? 23.396 5.992 6.100 1.00 47.31 103 LEU A N 1
ATOM 807 C CA . LEU A 1 103 ? 24.227 5.067 5.309 1.00 47.31 103 LEU A CA 1
ATOM 808 C C . LEU A 1 103 ? 24.120 5.249 3.779 1.00 47.31 103 LEU A C 1
ATOM 810 O O . LEU A 1 103 ? 24.427 4.348 3.009 1.00 47.31 103 LEU A O 1
ATOM 814 N N . SER A 1 104 ? 23.706 6.425 3.311 1.00 44.84 104 SER A N 1
ATOM 815 C CA . SER A 1 104 ? 23.731 6.794 1.891 1.00 44.84 104 SER A CA 1
ATOM 816 C C . SER A 1 104 ? 24.434 8.140 1.709 1.00 44.84 104 SER A C 1
ATOM 818 O O . SER A 1 104 ? 23.901 9.086 1.129 1.00 44.84 104 SER A O 1
ATOM 820 N N . GLN A 1 105 ? 25.629 8.252 2.280 1.00 44.00 105 GLN A N 1
ATOM 821 C CA . GLN A 1 105 ? 26.603 9.275 1.920 1.00 44.00 105 GLN A CA 1
ATOM 822 C C . GLN A 1 105 ? 27.955 8.595 1.712 1.00 44.00 105 GLN A C 1
ATOM 824 O O . GLN A 1 105 ? 28.817 8.616 2.581 1.00 44.00 105 GLN A O 1
ATOM 829 N N . GLU A 1 106 ? 28.133 7.987 0.542 1.00 37.62 106 GLU A N 1
ATOM 830 C CA . GLU A 1 106 ? 29.463 7.929 -0.062 1.00 37.62 106 GLU A CA 1
ATOM 831 C C . GLU A 1 106 ? 29.729 9.331 -0.648 1.00 37.62 106 GLU A C 1
ATOM 833 O O . GLU A 1 106 ? 28.989 9.762 -1.542 1.00 37.62 106 GLU A O 1
ATOM 838 N N . PRO A 1 107 ? 30.710 10.095 -0.135 1.00 37.56 107 PRO A N 1
ATOM 839 C CA . PRO A 1 107 ? 30.905 11.507 -0.464 1.00 37.56 107 PRO A CA 1
ATOM 840 C C . PRO A 1 107 ? 31.650 11.692 -1.800 1.00 37.56 107 PRO A C 1
ATOM 842 O O . PRO A 1 107 ? 32.655 12.394 -1.865 1.00 37.56 107 PRO A O 1
ATOM 845 N N . GLY A 1 108 ? 31.167 11.061 -2.877 1.00 44.69 108 GLY A N 1
ATOM 846 C CA . GLY A 1 108 ? 31.856 11.089 -4.174 1.00 44.69 108 GLY A CA 1
ATOM 847 C C . GLY A 1 108 ? 31.023 10.838 -5.435 1.00 44.69 108 GLY A C 1
ATOM 848 O O . GLY A 1 108 ? 31.601 10.817 -6.515 1.00 44.69 108 GLY A O 1
ATOM 849 N N . SER A 1 109 ? 29.696 10.657 -5.358 1.00 44.44 109 SER A N 1
ATOM 850 C CA . SER A 1 109 ? 28.874 10.305 -6.532 1.00 44.44 109 SER A CA 1
ATOM 851 C C . SER A 1 109 ? 27.719 11.289 -6.768 1.00 44.44 109 SER A C 1
ATOM 853 O O . SER A 1 109 ? 26.845 11.451 -5.920 1.00 44.44 109 SER A O 1
ATOM 855 N N . ASP A 1 110 ? 27.756 11.958 -7.925 1.00 49.31 110 ASP A N 1
ATOM 856 C CA . ASP A 1 110 ? 26.712 12.738 -8.607 1.00 49.31 110 ASP A CA 1
ATOM 857 C C . ASP A 1 110 ? 25.514 13.221 -7.764 1.00 49.31 110 ASP A C 1
ATOM 859 O O . ASP A 1 110 ? 24.471 12.567 -7.649 1.00 49.31 110 ASP A O 1
ATOM 863 N N . SER A 1 111 ? 25.623 14.460 -7.272 1.00 56.44 111 SER A N 1
ATOM 864 C CA . SER A 1 111 ? 24.593 15.198 -6.515 1.00 56.44 111 SER A CA 1
ATOM 865 C C . SER A 1 111 ? 23.178 15.124 -7.131 1.00 56.44 111 SER A C 1
ATOM 867 O O . SER A 1 111 ? 22.185 14.948 -6.416 1.00 56.44 111 SER A O 1
ATOM 869 N N . MET A 1 112 ? 23.061 15.159 -8.467 1.00 59.50 112 MET A N 1
ATOM 870 C CA . MET A 1 112 ? 21.766 15.060 -9.162 1.00 59.50 112 MET A CA 1
ATOM 871 C C . MET A 1 112 ? 21.142 13.658 -9.107 1.00 59.50 112 MET A C 1
ATOM 873 O O . MET A 1 112 ? 19.927 13.529 -8.929 1.00 59.50 112 MET A O 1
ATOM 877 N N . GLY A 1 113 ? 21.952 12.600 -9.202 1.00 59.91 113 GLY A N 1
ATOM 878 C CA . GLY A 1 113 ? 21.476 11.218 -9.105 1.00 59.91 113 GLY A CA 1
ATOM 879 C C . GLY A 1 113 ? 20.966 10.886 -7.701 1.00 59.91 113 GLY A C 1
ATOM 880 O O . GLY A 1 113 ? 19.923 10.244 -7.548 1.00 59.91 113 GLY A O 1
ATOM 881 N N . ALA A 1 114 ? 21.646 11.398 -6.673 1.00 65.00 114 ALA A N 1
ATOM 882 C CA . ALA A 1 114 ? 21.243 11.238 -5.278 1.00 65.00 114 ALA A CA 1
ATOM 883 C C . ALA A 1 114 ? 19.905 11.935 -4.968 1.00 65.00 114 ALA A C 1
ATOM 885 O O . ALA A 1 114 ? 19.047 11.356 -4.297 1.00 65.00 114 ALA A O 1
ATOM 886 N N . SER A 1 115 ? 19.691 13.149 -5.488 1.00 70.31 115 SER A N 1
ATOM 887 C CA . SER A 1 115 ? 18.428 13.888 -5.326 1.00 70.31 115 SER A CA 1
ATOM 888 C C . SER A 1 115 ? 17.248 13.179 -6.006 1.00 70.31 115 SER A C 1
ATOM 890 O O . SER A 1 115 ? 16.194 12.980 -5.393 1.00 70.31 115 SER A O 1
ATOM 892 N N . SER A 1 116 ? 17.441 12.696 -7.241 1.00 71.69 116 SER A N 1
ATOM 893 C CA . SER A 1 116 ? 16.412 11.950 -7.978 1.00 71.69 116 SER A CA 1
ATOM 894 C C . SER A 1 116 ? 16.009 10.656 -7.264 1.00 71.69 116 SER A C 1
ATOM 896 O O . SER A 1 116 ? 14.817 10.364 -7.138 1.00 71.69 116 SER A O 1
ATOM 898 N N . ARG A 1 117 ? 16.981 9.894 -6.741 1.00 74.81 117 ARG A N 1
ATOM 899 C CA . ARG A 1 117 ? 16.710 8.662 -5.979 1.00 74.81 117 ARG A CA 1
ATOM 900 C C . ARG A 1 117 ? 15.925 8.952 -4.702 1.00 74.81 117 ARG A C 1
ATOM 902 O O . ARG A 1 117 ? 14.880 8.338 -4.495 1.00 74.81 117 ARG A O 1
ATOM 909 N N . LYS A 1 118 ? 16.348 9.946 -3.912 1.00 79.06 118 LYS A N 1
ATOM 910 C CA . LYS A 1 118 ? 15.623 10.382 -2.702 1.00 79.06 118 LYS A CA 1
ATOM 911 C C . LYS A 1 118 ? 14.183 10.790 -3.019 1.00 79.06 118 LYS A C 1
ATOM 913 O O . LYS A 1 118 ? 13.258 10.392 -2.314 1.00 79.06 118 LYS A O 1
ATOM 918 N N . SER A 1 119 ? 13.968 11.520 -4.116 1.00 82.56 119 SER A N 1
ATOM 919 C CA . SER A 1 119 ? 12.621 11.908 -4.541 1.00 82.56 119 SER A CA 1
ATOM 920 C C . SER A 1 119 ? 11.760 10.707 -4.954 1.00 82.56 119 SER A C 1
ATOM 922 O O . SER A 1 119 ? 10.596 10.628 -4.558 1.00 82.56 119 SER A O 1
ATOM 924 N N . SER A 1 120 ? 12.324 9.745 -5.697 1.00 83.75 120 SER A N 1
ATOM 925 C CA . SER A 1 120 ? 11.620 8.513 -6.087 1.00 83.75 120 SER A CA 1
ATOM 926 C C . SER A 1 120 ? 11.245 7.643 -4.881 1.00 83.75 120 SER A C 1
ATOM 928 O O . SER A 1 120 ? 10.123 7.145 -4.805 1.00 83.75 120 SER A O 1
ATOM 930 N N . GLN A 1 121 ? 12.133 7.552 -3.889 1.00 86.94 121 GLN A N 1
ATOM 931 C CA . GLN A 1 121 ? 11.902 6.836 -2.637 1.00 86.94 121 GLN A CA 1
ATOM 932 C C . GLN A 1 121 ? 10.788 7.495 -1.820 1.00 86.94 121 GLN A C 1
ATOM 934 O O . GLN A 1 121 ? 9.866 6.824 -1.366 1.00 86.94 121 GLN A O 1
ATOM 939 N N . ALA A 1 122 ? 10.806 8.822 -1.689 1.00 89.19 122 ALA A N 1
ATOM 940 C CA . ALA A 1 122 ? 9.731 9.553 -1.030 1.00 89.19 122 ALA A CA 1
ATOM 941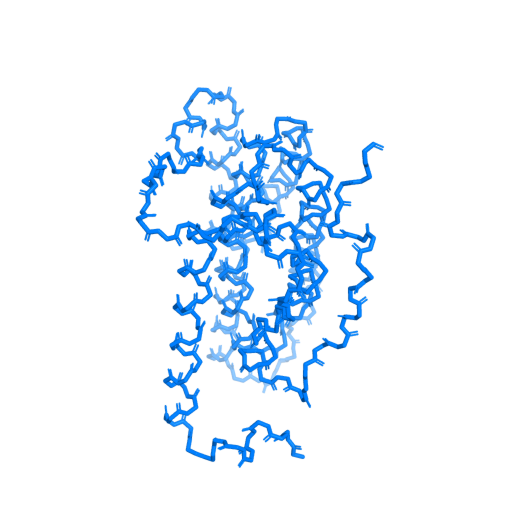 C C . ALA A 1 122 ? 8.382 9.371 -1.745 1.00 89.19 122 ALA A C 1
ATOM 943 O O . ALA A 1 122 ? 7.356 9.206 -1.084 1.00 89.19 122 ALA A O 1
ATOM 944 N N . ARG A 1 123 ? 8.367 9.338 -3.087 1.00 91.69 123 ARG A N 1
ATOM 945 C CA . ARG A 1 123 ? 7.159 9.016 -3.863 1.00 91.69 123 ARG A CA 1
ATOM 946 C C . ARG A 1 123 ? 6.665 7.597 -3.563 1.00 91.69 123 ARG A C 1
ATOM 948 O O . ARG A 1 123 ? 5.471 7.436 -3.334 1.00 91.69 123 ARG A O 1
ATOM 955 N N . LEU A 1 124 ? 7.551 6.602 -3.502 1.00 91.44 124 LEU A N 1
ATOM 956 C CA . LEU A 1 124 ? 7.191 5.233 -3.115 1.00 91.44 124 LEU A CA 1
ATOM 957 C C . LEU A 1 124 ? 6.583 5.180 -1.713 1.00 91.44 124 LEU A C 1
ATOM 959 O O . LEU A 1 124 ? 5.487 4.656 -1.544 1.00 91.44 124 LEU A O 1
ATOM 963 N N . LEU A 1 125 ? 7.223 5.801 -0.724 1.00 92.81 125 LEU A N 1
ATOM 964 C CA . LEU A 1 125 ? 6.712 5.834 0.647 1.00 92.81 125 LEU A CA 1
ATOM 965 C C . LEU A 1 125 ? 5.359 6.536 0.764 1.00 92.81 125 LEU A C 1
ATOM 967 O O . LEU A 1 125 ? 4.521 6.125 1.560 1.00 92.81 125 LEU A O 1
ATOM 971 N N . CYS A 1 126 ? 5.105 7.556 -0.055 1.00 94.50 126 CYS A N 1
ATOM 972 C CA . CYS A 1 126 ? 3.785 8.168 -0.137 1.00 94.50 126 CYS A CA 1
ATOM 973 C C . CYS A 1 126 ? 2.714 7.164 -0.594 1.00 94.50 126 CYS A C 1
ATOM 975 O O . CYS A 1 126 ? 1.614 7.150 -0.038 1.00 94.50 126 CYS A O 1
ATOM 977 N N . PHE A 1 127 ? 3.028 6.317 -1.577 1.00 94.88 127 PHE A N 1
ATOM 978 C CA . PHE A 1 127 ? 2.130 5.252 -2.031 1.00 94.88 127 PHE A CA 1
ATOM 979 C C . PHE A 1 127 ? 1.956 4.172 -0.962 1.00 94.88 127 PHE A C 1
ATOM 981 O O . PHE A 1 127 ? 0.827 3.766 -0.718 1.00 94.88 127 PHE A O 1
ATOM 988 N N . VAL A 1 128 ? 3.025 3.776 -0.267 1.00 96.00 128 VAL A N 1
ATOM 989 C CA . VAL A 1 128 ? 2.969 2.803 0.840 1.00 96.00 128 VAL A CA 1
ATOM 990 C C . VAL A 1 128 ? 2.079 3.307 1.979 1.00 96.00 128 VAL A C 1
ATOM 992 O O . VAL A 1 128 ? 1.168 2.604 2.406 1.00 96.00 128 VAL A O 1
ATOM 995 N N . VAL A 1 129 ? 2.275 4.552 2.425 1.00 96.38 129 VAL A N 1
ATOM 996 C CA . VAL A 1 129 ? 1.444 5.200 3.456 1.00 96.38 129 VAL A CA 1
ATOM 997 C C . VAL A 1 129 ? -0.028 5.252 3.032 1.00 96.38 129 VAL A C 1
ATOM 999 O O . VAL A 1 129 ? -0.913 4.969 3.838 1.00 96.38 129 VAL A O 1
ATOM 1002 N N . THR A 1 130 ? -0.293 5.561 1.759 1.00 96.38 130 THR A N 1
ATOM 1003 C CA . THR A 1 130 ? -1.658 5.562 1.203 1.00 96.38 130 THR A CA 1
ATOM 1004 C C . THR A 1 130 ? -2.256 4.160 1.170 1.00 96.38 130 THR A C 1
ATOM 1006 O O . THR A 1 130 ? -3.405 3.981 1.561 1.00 96.38 130 THR A O 1
ATOM 1009 N N . ALA A 1 131 ? -1.488 3.161 0.738 1.00 96.31 131 ALA A N 1
ATOM 1010 C CA . ALA A 1 131 ? -1.932 1.777 0.655 1.00 96.31 131 ALA A CA 1
ATOM 1011 C C . ALA A 1 131 ? -2.269 1.211 2.040 1.00 96.31 131 ALA A C 1
ATOM 1013 O O . ALA A 1 131 ? -3.331 0.622 2.206 1.00 96.31 131 ALA A O 1
ATOM 1014 N N . ILE A 1 132 ? -1.426 1.472 3.045 1.00 96.62 132 ILE A N 1
ATOM 1015 C CA . ILE A 1 132 ? -1.680 1.134 4.455 1.00 96.62 132 ILE A CA 1
ATOM 1016 C C . ILE A 1 132 ? -2.992 1.761 4.936 1.00 96.62 132 ILE A C 1
ATOM 1018 O O . ILE A 1 132 ? -3.812 1.080 5.552 1.00 96.62 132 ILE A O 1
ATOM 1022 N N . ALA A 1 133 ? -3.215 3.045 4.636 1.00 96.00 133 ALA A N 1
ATOM 1023 C CA . ALA A 1 133 ? -4.420 3.745 5.064 1.00 96.00 133 ALA A CA 1
ATOM 1024 C C . ALA A 1 133 ? -5.693 3.210 4.388 1.00 96.00 133 ALA A C 1
ATOM 1026 O O . ALA A 1 133 ? -6.690 2.953 5.066 1.00 96.00 133 ALA A O 1
ATOM 1027 N N . LYS A 1 134 ? -5.650 2.980 3.071 1.00 95.25 134 LYS A N 1
ATOM 1028 C CA . LYS A 1 134 ? -6.765 2.387 2.320 1.00 95.25 134 LYS A CA 1
ATOM 1029 C C . LYS A 1 134 ? -7.055 0.949 2.756 1.00 95.25 134 LYS A C 1
ATOM 1031 O O . LYS A 1 134 ? -8.210 0.616 3.006 1.00 95.25 134 LYS A O 1
ATOM 1036 N N . LEU A 1 135 ? -6.024 0.121 2.948 1.00 94.06 135 LEU A N 1
ATOM 1037 C CA . LEU A 1 135 ? -6.184 -1.244 3.461 1.00 94.06 135 LEU A CA 1
ATOM 1038 C C . LEU A 1 135 ? -6.850 -1.261 4.834 1.00 94.06 135 LEU A C 1
ATOM 1040 O O . LEU A 1 135 ? -7.773 -2.036 5.037 1.00 94.06 135 LEU A O 1
ATOM 1044 N N . ALA A 1 136 ? -6.425 -0.393 5.751 1.00 94.06 136 ALA A N 1
ATOM 1045 C CA . ALA A 1 136 ? -7.019 -0.289 7.082 1.00 94.06 136 ALA A CA 1
ATOM 1046 C C . ALA A 1 136 ? -8.453 0.262 7.077 1.00 94.06 136 ALA A C 1
ATOM 1048 O O . ALA A 1 136 ? -9.228 -0.029 7.985 1.00 94.06 136 ALA A O 1
ATOM 1049 N N . THR A 1 137 ? -8.807 1.042 6.053 1.00 92.38 137 THR A N 1
ATOM 1050 C CA . THR A 1 137 ? -10.181 1.512 5.829 1.00 92.38 137 THR A CA 1
ATOM 1051 C C . THR A 1 137 ? -11.068 0.378 5.309 1.00 92.38 137 THR A C 1
ATOM 1053 O O . THR A 1 137 ? -12.204 0.236 5.749 1.00 92.38 137 THR A O 1
ATOM 1056 N N . CYS A 1 138 ? -10.544 -0.457 4.406 1.00 90.25 138 CYS A N 1
ATOM 1057 C CA . CYS A 1 138 ? -11.243 -1.629 3.874 1.00 90.25 138 CYS A CA 1
ATOM 1058 C C . CYS A 1 138 ? -11.339 -2.780 4.894 1.00 90.25 138 CYS A C 1
ATOM 1060 O O . CYS A 1 138 ? -12.344 -3.485 4.942 1.00 90.25 138 CYS A O 1
ATOM 1062 N N . HIS A 1 139 ? -10.298 -2.971 5.709 1.00 91.94 139 HIS A N 1
ATOM 1063 C CA . HIS A 1 139 ? -10.153 -4.046 6.691 1.00 91.94 139 HIS A CA 1
ATOM 1064 C C . HIS A 1 139 ? -9.897 -3.442 8.073 1.00 91.94 139 HIS A C 1
ATOM 1066 O O . HIS A 1 139 ? -8.753 -3.219 8.478 1.00 91.94 139 HIS A O 1
ATOM 1072 N N . SER A 1 140 ? -10.975 -3.181 8.813 1.00 90.19 140 SER A N 1
ATOM 1073 C CA . SER A 1 140 ? -10.941 -2.449 10.089 1.00 90.19 140 SER A CA 1
ATOM 1074 C C . SER A 1 140 ? -10.074 -3.101 11.174 1.00 90.19 140 SER A C 1
ATOM 1076 O O . SER A 1 140 ? -9.613 -2.417 12.086 1.00 90.19 140 SER A O 1
ATOM 1078 N N . GLU A 1 141 ? -9.807 -4.405 11.078 1.00 93.31 141 GLU A N 1
ATOM 1079 C CA . GLU A 1 141 ? -8.892 -5.133 11.970 1.00 93.31 141 GLU A CA 1
ATOM 1080 C C . GLU A 1 141 ? -7.439 -4.635 11.885 1.00 93.31 141 GLU A C 1
ATOM 1082 O O . GLU A 1 141 ? -6.695 -4.715 12.862 1.00 93.31 141 GLU A O 1
ATOM 1087 N N . LEU A 1 142 ? -7.042 -4.056 10.747 1.00 94.81 142 LEU A N 1
ATOM 1088 C CA . LEU A 1 142 ? -5.701 -3.510 10.534 1.00 94.81 142 LEU A CA 1
ATOM 1089 C C . LEU A 1 142 ? -5.565 -2.073 11.060 1.00 94.81 142 LEU A C 1
ATOM 1091 O O . LEU A 1 142 ? -4.452 -1.555 11.154 1.00 94.81 142 LEU A O 1
ATOM 1095 N N . LEU A 1 143 ? -6.671 -1.421 11.435 1.00 94.12 143 LEU A N 1
ATOM 1096 C CA . LEU A 1 143 ? -6.700 -0.009 11.820 1.00 94.12 143 LEU A CA 1
ATOM 1097 C C . LEU A 1 143 ? -5.783 0.339 13.007 1.00 94.12 143 LEU A C 1
ATOM 1099 O O . LEU A 1 143 ? -5.036 1.317 12.896 1.00 94.12 143 LEU A O 1
ATOM 1103 N N . PRO A 1 144 ? -5.754 -0.425 14.120 1.00 95.06 144 PRO A N 1
ATOM 1104 C CA . PRO A 1 144 ? -4.835 -0.132 15.220 1.00 95.06 144 PRO A CA 1
ATOM 1105 C C . PRO A 1 144 ? -3.372 -0.199 14.773 1.00 95.06 144 PRO A C 1
ATOM 1107 O O . PRO A 1 144 ? -2.571 0.668 15.128 1.00 95.06 144 PRO A O 1
ATOM 1110 N N . ARG A 1 145 ? -3.035 -1.190 13.938 1.00 95.81 145 ARG A N 1
ATOM 1111 C CA . ARG A 1 145 ? -1.684 -1.376 13.404 1.00 95.81 145 ARG A CA 1
ATOM 1112 C C . ARG A 1 145 ? -1.306 -0.228 12.471 1.00 95.81 145 ARG A C 1
ATOM 1114 O O . ARG A 1 145 ? -0.264 0.382 12.675 1.00 95.81 145 ARG A O 1
ATOM 1121 N N . ALA A 1 146 ? -2.194 0.158 11.555 1.00 96.62 146 ALA A N 1
ATOM 1122 C CA . ALA A 1 146 ? -2.002 1.296 10.656 1.00 96.62 146 ALA A CA 1
ATOM 1123 C C . ALA A 1 146 ? -1.731 2.601 11.409 1.00 96.62 146 ALA A C 1
ATOM 1125 O O . ALA A 1 146 ? -0.781 3.313 11.085 1.00 96.62 146 ALA A O 1
ATOM 1126 N N . ARG A 1 147 ? -2.493 2.886 12.473 1.00 95.75 147 ARG A N 1
ATOM 1127 C CA . ARG A 1 147 ? -2.247 4.058 13.328 1.00 95.75 147 ARG A CA 1
ATOM 1128 C C . ARG A 1 147 ? -0.858 4.023 13.965 1.00 95.75 147 ARG A C 1
ATOM 1130 O O . ARG A 1 147 ? -0.190 5.054 14.032 1.00 95.75 147 ARG A O 1
ATOM 1137 N N . VAL A 1 148 ? -0.381 2.855 14.396 1.00 96.12 148 VAL A N 1
ATOM 1138 C CA . VAL A 1 148 ? 0.981 2.706 14.930 1.00 96.12 148 VAL A CA 1
ATOM 1139 C C . VAL A 1 148 ? 2.031 2.934 13.841 1.00 96.12 148 VAL A C 1
ATOM 1141 O O . VAL A 1 148 ? 2.968 3.707 14.071 1.00 96.12 148 VAL A O 1
ATOM 1144 N N . SER A 1 149 ? 1.884 2.321 12.663 1.00 95.19 149 SER A N 1
ATOM 1145 C CA . SER A 1 149 ? 2.849 2.444 11.563 1.00 95.19 149 SER A CA 1
ATOM 1146 C C . SER A 1 149 ? 2.946 3.888 11.064 1.00 95.19 149 SER A C 1
ATOM 1148 O O . SER A 1 149 ? 4.041 4.450 10.997 1.00 95.19 149 SER A O 1
ATOM 1150 N N . LEU A 1 150 ? 1.807 4.540 10.815 1.00 95.25 150 LEU A N 1
ATOM 1151 C CA . LEU A 1 150 ? 1.760 5.946 10.405 1.00 95.25 150 LEU A CA 1
ATOM 1152 C C . LEU A 1 150 ? 2.213 6.884 11.529 1.00 95.25 150 LEU A C 1
ATOM 1154 O O . LEU A 1 150 ? 2.952 7.836 11.285 1.00 95.25 150 LEU A O 1
ATOM 1158 N N . GLY A 1 151 ? 1.865 6.581 12.782 1.00 94.44 151 GLY A N 1
ATOM 1159 C CA . GLY A 1 151 ? 2.329 7.327 13.951 1.00 94.44 151 GLY A CA 1
ATOM 1160 C C . GLY A 1 151 ? 3.847 7.275 14.129 1.00 94.44 151 GLY A C 1
ATOM 1161 O O . GLY A 1 151 ? 4.448 8.219 14.643 1.00 94.44 151 GLY A O 1
ATOM 1162 N N . LYS A 1 152 ? 4.509 6.193 13.704 1.00 93.62 152 LYS A N 1
ATOM 1163 C CA . LYS A 1 152 ? 5.979 6.126 13.665 1.00 93.62 152 LYS A CA 1
ATOM 1164 C C . LYS A 1 152 ? 6.561 7.020 12.570 1.00 93.62 152 LYS A C 1
ATOM 1166 O O . LYS A 1 152 ? 7.555 7.690 12.837 1.00 93.62 152 LYS A O 1
ATOM 1171 N N . VAL A 1 153 ? 5.935 7.084 11.391 1.00 92.25 153 VAL A N 1
ATOM 1172 C CA . VAL A 1 153 ? 6.335 8.004 10.307 1.00 92.25 153 VAL A CA 1
ATOM 1173 C C . VAL A 1 153 ? 6.206 9.455 10.763 1.00 92.25 153 VAL A C 1
ATOM 1175 O O . VAL A 1 153 ? 7.178 10.202 10.690 1.00 92.25 153 VAL A O 1
ATOM 1178 N N . ALA A 1 154 ? 5.048 9.829 11.313 1.00 91.44 154 ALA A N 1
ATOM 1179 C CA . ALA A 1 154 ? 4.760 11.184 11.783 1.00 91.44 154 ALA A CA 1
ATOM 1180 C C . ALA A 1 154 ? 5.724 11.657 12.890 1.00 91.44 154 ALA A C 1
ATOM 1182 O O . ALA A 1 154 ? 6.036 12.842 12.994 1.00 91.44 154 ALA A O 1
ATOM 1183 N N . ARG A 1 155 ? 6.240 10.726 13.703 1.00 89.62 155 ARG A N 1
ATOM 1184 C CA . ARG A 1 155 ? 7.244 11.004 14.745 1.00 89.62 155 ARG A CA 1
ATOM 1185 C C . ARG A 1 155 ? 8.688 10.915 14.247 1.00 89.62 155 ARG A C 1
ATOM 1187 O O . ARG A 1 155 ? 9.611 11.249 14.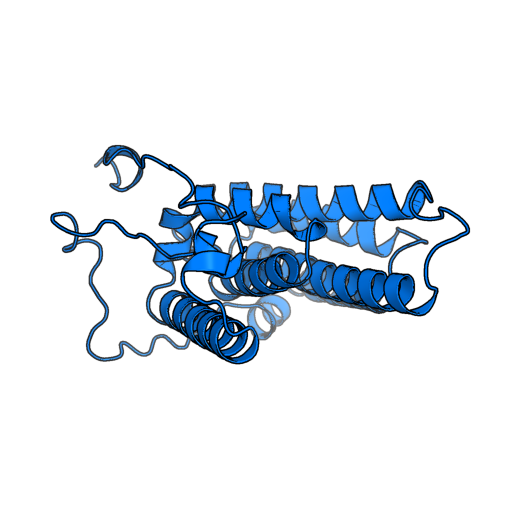990 1.00 89.62 155 ARG A O 1
ATOM 1194 N N . SER A 1 156 ? 8.918 10.454 13.018 1.00 85.25 156 SER A N 1
ATOM 1195 C CA . SER A 1 156 ? 10.265 10.305 12.475 1.00 85.25 156 SER A CA 1
ATOM 1196 C C . SER A 1 156 ? 10.772 11.623 11.892 1.00 85.25 156 SER A C 1
ATOM 1198 O O . SER A 1 156 ? 10.334 12.056 10.827 1.00 85.25 156 SER A O 1
ATOM 1200 N N . ARG A 1 157 ? 11.755 12.233 12.567 1.00 69.56 157 ARG A N 1
ATOM 1201 C CA . ARG A 1 157 ? 12.341 13.541 12.210 1.00 69.56 157 ARG A CA 1
ATOM 1202 C C . ARG A 1 157 ? 13.097 13.570 10.874 1.00 69.56 157 ARG A C 1
ATOM 1204 O O . ARG A 1 157 ? 13.423 14.647 10.396 1.00 69.56 157 ARG A O 1
ATOM 1211 N N . THR A 1 158 ? 13.397 12.411 10.293 1.00 69.75 158 THR A N 1
ATOM 1212 C CA . THR A 1 158 ? 14.220 12.274 9.078 1.00 69.75 158 THR A CA 1
ATOM 1213 C C . THR A 1 158 ? 13.398 11.944 7.828 1.00 69.75 158 THR A C 1
ATOM 1215 O O . THR A 1 158 ? 13.957 11.730 6.754 1.00 69.75 158 THR A O 1
ATOM 1218 N N . SER A 1 159 ? 12.070 11.874 7.956 1.00 76.81 159 SER A N 1
ATOM 1219 C CA . SER A 1 159 ? 11.184 11.569 6.832 1.00 76.81 159 SER A CA 1
ATOM 1220 C C . SER A 1 159 ? 11.041 12.765 5.878 1.00 76.81 159 SER A C 1
ATOM 1222 O O . SER A 1 159 ? 11.051 13.921 6.297 1.00 76.81 159 SER A O 1
ATOM 1224 N N . ASP A 1 160 ? 10.917 12.490 4.574 1.00 88.19 160 ASP A N 1
ATOM 1225 C CA . ASP A 1 160 ? 10.595 13.516 3.572 1.00 88.19 160 ASP A CA 1
ATOM 1226 C C . ASP A 1 160 ? 9.267 14.196 3.946 1.00 88.19 160 ASP A C 1
ATOM 1228 O O . ASP A 1 160 ? 8.292 13.524 4.298 1.00 88.19 160 ASP A O 1
ATOM 1232 N N . ARG A 1 161 ? 9.213 15.531 3.840 1.00 89.56 161 ARG A N 1
ATOM 1233 C CA . ARG A 1 161 ? 8.050 16.349 4.223 1.00 89.56 161 ARG A CA 1
ATOM 1234 C C . ARG A 1 161 ? 6.740 15.856 3.600 1.00 89.56 161 ARG A C 1
ATOM 1236 O O . ARG A 1 161 ? 5.702 15.926 4.251 1.00 89.56 161 ARG A O 1
ATOM 1243 N N . ARG A 1 162 ? 6.768 15.344 2.365 1.00 91.69 162 ARG A N 1
ATOM 1244 C CA . ARG A 1 162 ? 5.578 14.826 1.663 1.00 91.69 162 ARG A CA 1
ATOM 1245 C C . ARG A 1 162 ? 5.059 13.532 2.283 1.00 91.69 162 ARG A C 1
ATOM 1247 O O . ARG A 1 162 ? 3.851 13.318 2.329 1.00 91.69 162 ARG A O 1
ATOM 1254 N N . VAL A 1 163 ? 5.971 12.674 2.739 1.00 92.81 163 VAL A N 1
ATOM 1255 C CA . VAL A 1 163 ? 5.646 11.405 3.404 1.00 92.81 163 VAL A CA 1
ATOM 1256 C C . VAL A 1 163 ? 5.103 11.690 4.800 1.00 92.81 163 VAL A C 1
ATOM 1258 O O . VAL A 1 163 ? 4.070 11.144 5.177 1.00 92.81 163 VAL A O 1
ATOM 1261 N N . TRP A 1 164 ? 5.765 12.596 5.527 1.00 93.81 164 TRP A N 1
ATOM 1262 C CA . TRP A 1 164 ? 5.336 13.052 6.845 1.00 93.81 164 TRP A CA 1
ATOM 1263 C C . TRP A 1 164 ? 3.930 13.656 6.814 1.00 93.81 164 TRP A C 1
ATOM 1265 O O . TRP A 1 164 ? 3.057 13.194 7.544 1.00 93.81 164 TRP A O 1
ATOM 1275 N N . GLN A 1 165 ? 3.694 14.629 5.924 1.00 94.06 165 GLN A N 1
ATOM 1276 C CA . GLN A 1 165 ? 2.402 15.307 5.812 1.00 94.06 165 GLN A CA 1
ATOM 1277 C C . GLN A 1 165 ? 1.286 14.301 5.540 1.00 94.06 165 GLN A C 1
ATOM 1279 O O . GLN A 1 165 ? 0.297 14.263 6.260 1.00 94.06 165 GLN A O 1
ATOM 1284 N N . ARG A 1 166 ? 1.496 13.413 4.563 1.00 94.19 166 ARG A N 1
ATOM 1285 C CA . ARG A 1 166 ? 0.514 12.394 4.196 1.00 94.19 166 ARG A CA 1
ATOM 1286 C C . ARG A 1 166 ? 0.203 11.433 5.351 1.00 94.19 166 ARG A C 1
ATOM 1288 O O . ARG A 1 166 ? -0.948 11.049 5.528 1.00 94.19 166 ARG A O 1
ATOM 1295 N N . ALA A 1 167 ? 1.205 11.046 6.143 1.00 95.50 167 ALA A N 1
ATOM 1296 C CA . ALA A 1 167 ? 0.985 10.209 7.322 1.00 95.50 167 ALA A CA 1
ATOM 1297 C C . ALA A 1 167 ? 0.167 10.942 8.398 1.00 95.50 167 ALA A C 1
ATOM 1299 O O . ALA A 1 167 ? -0.737 10.343 8.977 1.00 95.50 167 ALA A O 1
ATOM 1300 N N . CYS A 1 168 ? 0.444 12.227 8.637 1.00 94.12 168 CYS A N 1
ATOM 1301 C CA . CYS A 1 168 ? -0.340 13.065 9.547 1.00 94.12 168 CYS A CA 1
ATOM 1302 C C . CYS A 1 168 ? -1.793 13.221 9.077 1.00 94.12 168 CYS A C 1
ATOM 1304 O O . CYS A 1 168 ? -2.707 13.037 9.880 1.00 94.12 168 CYS A O 1
ATOM 1306 N N . ASP A 1 169 ? -2.006 13.487 7.785 1.00 94.44 169 ASP A N 1
ATOM 1307 C CA . ASP A 1 169 ? -3.341 13.646 7.200 1.00 94.44 169 ASP A CA 1
ATOM 1308 C C . ASP A 1 169 ? -4.176 12.370 7.383 1.00 94.44 169 ASP A C 1
ATOM 1310 O O . ASP A 1 169 ? -5.314 12.428 7.848 1.00 94.44 169 ASP A O 1
ATOM 1314 N N . TYR A 1 170 ? -3.599 11.197 7.095 1.00 94.75 170 TYR A N 1
ATOM 1315 C CA . TYR A 1 170 ? -4.303 9.926 7.277 1.00 94.75 170 TYR A CA 1
ATOM 1316 C C . TYR A 1 170 ? -4.505 9.546 8.741 1.00 94.75 170 TYR A C 1
ATOM 1318 O O . TYR A 1 170 ? -5.542 8.977 9.059 1.00 94.75 170 TYR A O 1
ATOM 1326 N N . LEU A 1 171 ? -3.587 9.885 9.649 1.00 94.00 171 LEU A N 1
ATOM 1327 C CA . LEU A 1 171 ? -3.824 9.706 11.085 1.00 94.00 171 LEU A CA 1
ATOM 1328 C C . LEU A 1 171 ? -5.006 10.543 11.575 1.00 94.00 171 LEU A C 1
ATOM 1330 O O . LEU A 1 171 ? -5.823 10.038 12.341 1.00 94.00 171 LEU A O 1
ATOM 1334 N N . GLY A 1 172 ? -5.100 11.797 11.122 1.00 92.00 172 GLY A N 1
ATOM 1335 C CA . GLY A 1 172 ? -6.241 12.663 11.408 1.00 92.00 172 GLY A CA 1
ATOM 1336 C C . GLY A 1 172 ? -7.536 12.081 10.848 1.00 92.00 172 GLY A C 1
ATOM 1337 O O . GLY A 1 172 ? -8.511 11.933 11.578 1.00 92.00 172 GLY A O 1
ATOM 1338 N N . LEU A 1 173 ? -7.513 11.664 9.580 1.00 92.69 173 LEU A N 1
ATOM 1339 C CA . LEU A 1 173 ? -8.663 11.083 8.893 1.00 92.69 173 LEU A CA 1
ATOM 1340 C C . LEU A 1 173 ? -9.142 9.774 9.538 1.00 92.69 173 LEU A C 1
ATOM 1342 O O . LEU A 1 173 ? -10.340 9.548 9.661 1.00 92.69 173 LEU A O 1
ATOM 1346 N N . MET A 1 174 ? -8.221 8.932 10.012 1.00 91.50 174 MET A N 1
ATOM 1347 C CA . MET A 1 174 ? -8.546 7.682 10.704 1.00 91.50 174 MET A CA 1
ATOM 1348 C C . MET A 1 174 ? -9.260 7.890 12.046 1.00 91.50 174 MET A C 1
ATOM 1350 O O . MET A 1 174 ? -9.764 6.910 12.597 1.00 91.50 174 MET A O 1
ATOM 1354 N N . ASN A 1 175 ? -9.297 9.105 12.603 1.00 88.31 175 ASN A N 1
ATOM 1355 C CA . ASN A 1 175 ? -10.128 9.410 13.774 1.00 88.31 175 ASN A CA 1
ATOM 1356 C C . ASN A 1 175 ? -11.609 9.571 13.412 1.00 88.31 175 ASN A C 1
ATOM 1358 O O . ASN A 1 175 ? -12.450 9.433 14.291 1.00 88.31 175 ASN A O 1
ATOM 1362 N N . GLU A 1 176 ? -11.917 9.777 12.128 1.00 90.75 176 GLU A N 1
ATOM 1363 C CA . GLU A 1 176 ? -13.261 9.994 11.593 1.00 90.75 176 GLU A CA 1
ATOM 1364 C C . GLU A 1 176 ? -13.615 8.894 10.572 1.00 90.75 176 GLU A C 1
ATOM 1366 O O . GLU A 1 176 ? -13.475 9.091 9.361 1.00 90.75 176 GLU A O 1
ATOM 1371 N N . PRO A 1 177 ? -14.077 7.705 11.015 1.00 84.00 177 PRO A N 1
ATOM 1372 C CA . PRO A 1 177 ? -14.222 6.529 10.151 1.00 84.00 177 PRO A CA 1
ATOM 1373 C C . PRO A 1 177 ? -15.135 6.741 8.938 1.00 84.00 177 PRO A C 1
ATOM 1375 O O . PRO A 1 177 ? -14.849 6.219 7.862 1.00 84.00 177 PRO A O 1
ATOM 1378 N N . ALA A 1 178 ? -16.205 7.528 9.083 1.00 85.88 178 ALA A N 1
ATOM 1379 C CA . ALA A 1 178 ? -17.134 7.822 7.991 1.00 85.88 178 ALA A CA 1
ATOM 1380 C C . ALA A 1 178 ? -16.472 8.655 6.880 1.00 85.88 178 ALA A C 1
ATOM 1382 O O . ALA A 1 178 ? -16.622 8.354 5.695 1.00 85.88 178 ALA A O 1
ATOM 1383 N N . ILE A 1 179 ? -15.687 9.666 7.260 1.00 87.62 179 ILE A N 1
ATOM 1384 C CA . ILE A 1 179 ? -14.943 10.507 6.315 1.00 87.62 179 ILE A CA 1
ATOM 1385 C C . ILE A 1 179 ? -13.801 9.692 5.700 1.00 87.62 179 ILE A C 1
ATOM 1387 O O . ILE A 1 179 ? -13.587 9.738 4.490 1.00 87.62 179 ILE A O 1
ATOM 1391 N N . CYS A 1 180 ? -13.111 8.885 6.511 1.00 86.75 180 CYS A N 1
ATOM 1392 C CA . CYS A 1 180 ? -12.065 7.977 6.052 1.00 86.75 180 CYS A CA 1
ATOM 1393 C C . CYS A 1 180 ? -12.582 7.028 4.972 1.00 86.75 180 CYS A C 1
ATOM 1395 O O . CYS A 1 180 ? -11.964 6.921 3.918 1.00 86.75 180 CYS A O 1
ATOM 1397 N N . LEU A 1 181 ? -13.747 6.412 5.177 1.00 85.50 181 LEU A N 1
ATOM 1398 C CA . LEU A 1 181 ? -14.380 5.558 4.176 1.00 85.50 181 LEU A CA 1
ATOM 1399 C C . LEU A 1 181 ? -14.801 6.339 2.925 1.00 85.50 181 LEU A C 1
ATOM 1401 O O . LEU A 1 181 ? -14.616 5.848 1.820 1.00 85.50 181 LEU A O 1
ATOM 1405 N N . SER A 1 182 ? -15.309 7.564 3.063 1.00 86.38 182 SER A N 1
ATOM 1406 C CA . SER A 1 182 ? -15.677 8.383 1.901 1.00 86.38 182 SER A CA 1
ATOM 1407 C C . SER A 1 182 ? -14.476 8.802 1.045 1.00 86.38 182 SER A C 1
ATOM 1409 O O . SER A 1 182 ? -14.635 9.014 -0.154 1.00 86.38 182 SER A O 1
ATOM 1411 N N . VAL A 1 183 ? -13.298 8.975 1.649 1.00 86.94 183 VAL A N 1
ATOM 1412 C CA . VAL A 1 183 ? -12.091 9.480 0.969 1.00 86.94 183 VAL A CA 1
ATOM 1413 C C . VAL A 1 183 ? -11.173 8.346 0.506 1.00 86.94 183 VAL A C 1
ATOM 1415 O O . VAL A 1 183 ? -10.549 8.439 -0.550 1.00 86.94 183 VAL A O 1
ATOM 1418 N N . LEU A 1 184 ? -11.047 7.293 1.315 1.00 87.00 184 LEU A N 1
ATOM 1419 C CA . LEU A 1 184 ? -10.119 6.175 1.119 1.00 87.00 184 LEU A CA 1
ATOM 1420 C C . LEU A 1 184 ? -10.814 4.848 0.826 1.00 87.00 184 LEU A C 1
ATOM 1422 O O . LEU A 1 184 ? -10.124 3.864 0.554 1.00 87.00 184 LEU A O 1
ATOM 1426 N N . GLY A 1 185 ? -12.141 4.802 0.91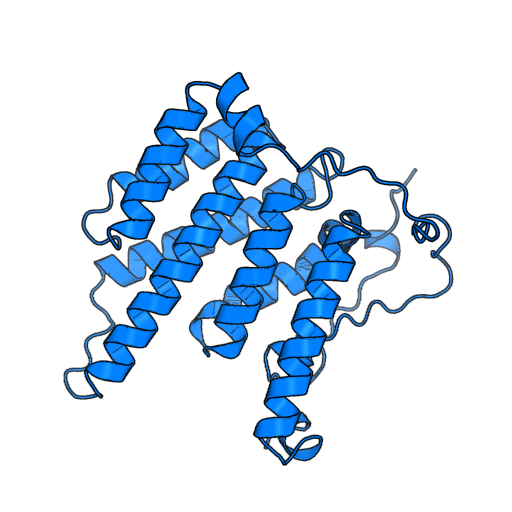2 1.00 78.06 185 GLY A N 1
ATOM 1427 C CA . GLY A 1 185 ? -12.905 3.610 0.593 1.00 78.06 185 GLY A CA 1
ATOM 1428 C C . GLY A 1 185 ? -12.688 3.162 -0.851 1.00 78.06 185 GLY A C 1
ATOM 1429 O O . GLY A 1 185 ? -12.286 3.959 -1.704 1.00 78.06 185 GLY A O 1
ATOM 1430 N N . PRO A 1 186 ? -12.932 1.873 -1.130 1.00 70.56 186 PRO A N 1
ATOM 1431 C CA . PRO A 1 186 ? -12.799 1.341 -2.475 1.00 70.56 186 PRO A CA 1
ATOM 1432 C C . PRO A 1 186 ? -13.729 2.106 -3.420 1.00 70.56 186 PRO A C 1
ATOM 1434 O O . PRO A 1 186 ? -14.904 2.307 -3.104 1.00 70.56 186 PRO A O 1
ATOM 1437 N N . SER A 1 187 ? -13.219 2.512 -4.586 1.00 64.38 187 SER A N 1
ATOM 1438 C CA . SER A 1 187 ? -14.063 3.096 -5.629 1.00 64.38 187 SER A CA 1
ATOM 1439 C C . SER A 1 187 ? -15.167 2.101 -5.979 1.00 64.38 187 SER A C 1
ATOM 1441 O O . SER A 1 187 ? -14.903 1.038 -6.541 1.00 64.38 187 SER A O 1
ATOM 1443 N N . THR A 1 188 ? -16.418 2.449 -5.678 1.00 54.09 188 THR A N 1
ATOM 1444 C CA . THR A 1 188 ? -17.625 1.659 -5.972 1.00 54.09 188 THR A CA 1
ATOM 1445 C C . THR A 1 188 ? -17.965 1.629 -7.462 1.00 54.09 188 THR A C 1
ATOM 1447 O O . THR A 1 188 ? -19.123 1.456 -7.835 1.00 54.09 188 THR A O 1
ATOM 1450 N N . ALA A 1 189 ? -16.964 1.727 -8.342 1.00 47.66 189 ALA A N 1
ATOM 1451 C CA . ALA A 1 189 ? -17.093 1.433 -9.761 1.00 47.66 189 ALA A CA 1
ATOM 1452 C C . ALA A 1 189 ? -17.274 -0.086 -9.969 1.00 47.66 189 ALA A C 1
ATOM 1454 O O . ALA A 1 189 ? -16.540 -0.737 -10.704 1.00 47.66 189 ALA A O 1
ATOM 1455 N N . GLN A 1 190 ? -18.290 -0.658 -9.320 1.00 49.88 190 GLN A N 1
ATOM 1456 C CA . GLN A 1 190 ? -18.967 -1.871 -9.740 1.00 49.88 190 GLN A CA 1
ATOM 1457 C C . GLN A 1 190 ? -19.774 -1.538 -10.996 1.00 49.88 190 GLN A C 1
ATOM 1459 O O . GLN A 1 190 ? -20.998 -1.477 -11.001 1.00 49.88 190 GLN A O 1
ATOM 1464 N N . GLY A 1 191 ? -19.063 -1.294 -12.089 1.00 41.50 191 GLY A N 1
ATOM 1465 C CA . GLY A 1 191 ? -19.611 -1.536 -13.405 1.00 41.50 191 GLY A CA 1
ATOM 1466 C C . GLY A 1 191 ? -19.274 -2.973 -13.752 1.00 41.50 191 GLY A C 1
ATOM 1467 O O . GLY A 1 191 ? -18.120 -3.257 -14.069 1.00 41.50 191 GLY A O 1
ATOM 1468 N N . ASN A 1 192 ? -20.265 -3.865 -13.709 1.00 45.06 192 ASN A N 1
ATOM 1469 C CA . ASN A 1 192 ? -20.216 -5.126 -14.444 1.00 45.06 192 ASN A CA 1
ATOM 1470 C C . ASN A 1 192 ? -20.066 -4.800 -15.937 1.00 45.06 192 ASN A C 1
ATOM 1472 O O . ASN A 1 192 ? -21.041 -4.757 -16.684 1.00 45.06 192 ASN A O 1
ATOM 1476 N N . GLY A 1 193 ? -18.843 -4.502 -16.373 1.00 40.97 193 GLY A N 1
ATOM 1477 C CA . GLY A 1 193 ? -18.522 -4.395 -17.783 1.00 40.97 193 GLY A CA 1
ATOM 1478 C C . GLY A 1 193 ? -18.723 -5.769 -18.428 1.00 40.97 193 GLY A C 1
ATOM 1479 O O . GLY A 1 193 ? -18.365 -6.782 -17.817 1.00 40.97 193 GLY A O 1
ATOM 1480 N N . PRO A 1 194 ? -19.286 -5.847 -19.644 1.00 34.62 194 PRO A N 1
ATOM 1481 C CA . PRO A 1 194 ? -19.444 -7.120 -20.330 1.00 34.62 194 PRO A CA 1
ATOM 1482 C C . PRO A 1 194 ? -18.068 -7.795 -20.478 1.00 34.62 194 PRO A C 1
ATOM 1484 O O . PRO A 1 194 ? -17.112 -7.218 -21.007 1.00 34.62 194 PRO A O 1
ATOM 1487 N N . GLY A 1 195 ? -17.955 -9.015 -19.945 1.00 46.19 195 GLY A N 1
ATOM 1488 C CA . GLY A 1 195 ? -16.729 -9.816 -19.947 1.00 46.19 195 GLY A CA 1
ATOM 1489 C C . GLY A 1 195 ? -15.924 -9.803 -18.643 1.00 46.19 195 GLY A C 1
ATOM 1490 O O . GLY A 1 195 ? -14.693 -9.875 -18.701 1.00 46.19 195 GLY A O 1
ATOM 1491 N N . ILE A 1 196 ? -16.562 -9.698 -17.473 1.00 43.34 196 ILE A N 1
ATOM 1492 C CA . ILE A 1 196 ? -15.939 -10.180 -16.231 1.00 43.34 196 ILE A CA 1
ATOM 1493 C C . ILE A 1 196 ? -15.612 -11.658 -16.447 1.00 43.34 196 ILE A C 1
ATOM 1495 O O . ILE A 1 196 ? -16.508 -12.475 -16.647 1.00 43.34 196 ILE A O 1
ATOM 1499 N N . VAL A 1 197 ? -14.321 -11.988 -16.469 1.00 45.97 197 VAL A N 1
ATOM 1500 C CA . VAL A 1 197 ? -13.884 -13.382 -16.456 1.00 45.97 197 VAL A CA 1
ATOM 1501 C C . VAL A 1 197 ? -14.262 -13.913 -15.084 1.00 45.97 197 VAL A C 1
ATOM 1503 O O . VAL A 1 197 ? -13.710 -13.481 -14.072 1.00 45.97 197 VAL A O 1
ATOM 1506 N N . ASN A 1 198 ? -15.250 -14.801 -15.048 1.00 43.91 198 ASN A N 1
ATOM 1507 C CA . ASN A 1 198 ? -15.587 -15.530 -13.845 1.00 43.91 198 ASN A CA 1
ATOM 1508 C C . ASN A 1 198 ? -14.434 -16.496 -13.543 1.00 43.91 198 ASN A C 1
ATOM 1510 O O . ASN A 1 198 ? -14.383 -17.614 -14.048 1.00 43.91 198 ASN A O 1
ATOM 1514 N N . TRP A 1 199 ? -13.459 -16.045 -12.754 1.00 47.00 199 TRP A N 1
ATOM 1515 C CA . TRP A 1 199 ? -12.296 -16.859 -12.394 1.00 47.00 199 TRP A CA 1
ATOM 1516 C C . TRP A 1 199 ? -12.667 -18.107 -11.588 1.00 47.00 199 TRP A C 1
ATOM 1518 O O . TRP A 1 199 ? -11.860 -19.029 -11.540 1.00 47.00 199 TRP A O 1
ATOM 1528 N N . SER A 1 200 ? -13.885 -18.176 -11.031 1.00 43.53 200 SER A N 1
ATOM 1529 C CA . SER A 1 200 ? -14.404 -19.419 -10.444 1.00 43.53 200 SER A CA 1
ATOM 1530 C C . SER A 1 200 ? -14.683 -20.502 -11.500 1.00 43.53 200 SER A C 1
ATOM 1532 O O . SER A 1 200 ? -14.510 -21.681 -11.217 1.00 43.53 200 SER A O 1
ATOM 1534 N N . GLU A 1 201 ? -14.998 -20.123 -12.746 1.00 39.69 201 GLU A N 1
ATOM 1535 C CA . GLU A 1 201 ? -15.181 -21.041 -13.886 1.00 39.69 201 GLU A CA 1
ATOM 1536 C C . GLU A 1 201 ? -13.889 -21.255 -14.700 1.00 39.69 201 GLU A C 1
ATOM 1538 O O . GLU A 1 201 ? -13.749 -22.245 -15.419 1.00 39.69 201 GLU A O 1
ATOM 1543 N N . GLY A 1 202 ? -12.897 -20.366 -14.564 1.00 40.88 202 GLY A N 1
ATOM 1544 C CA . GLY A 1 202 ? -11.594 -20.434 -15.246 1.00 40.88 202 GLY A CA 1
ATOM 1545 C C . GLY A 1 202 ? -10.638 -21.534 -14.755 1.00 40.88 202 GLY A C 1
ATOM 1546 O O . GLY A 1 202 ? -9.500 -21.602 -15.225 1.00 40.88 202 GLY A O 1
ATOM 1547 N N . GLY A 1 203 ? -11.079 -22.398 -13.833 1.00 40.34 203 GLY A N 1
ATOM 1548 C CA . GLY A 1 203 ? -10.264 -23.383 -13.108 1.00 40.34 203 GLY A CA 1
ATOM 1549 C C . GLY A 1 203 ? -9.552 -24.446 -13.955 1.00 40.34 203 GLY A C 1
ATOM 1550 O O . GLY A 1 203 ? -8.710 -25.171 -13.437 1.00 40.34 203 GLY A O 1
ATOM 1551 N N . THR A 1 204 ? -9.831 -24.546 -15.256 1.00 40.09 204 THR A N 1
ATOM 1552 C CA . THR A 1 204 ? -9.201 -25.556 -16.124 1.00 40.09 204 THR A CA 1
ATOM 1553 C C . THR A 1 204 ? -8.029 -25.032 -16.952 1.00 40.09 204 THR A C 1
ATOM 1555 O O . THR A 1 204 ? -7.196 -25.835 -17.376 1.00 40.09 204 THR A O 1
ATOM 1558 N N . LYS A 1 205 ? -7.925 -23.719 -17.213 1.00 40.19 205 LYS A N 1
ATOM 1559 C CA . LYS A 1 205 ? -6.910 -23.170 -18.132 1.00 40.19 205 LYS A CA 1
ATOM 1560 C C . LYS A 1 205 ? -6.579 -21.701 -17.859 1.00 40.19 205 LYS A C 1
ATOM 1562 O O . LYS A 1 205 ? -7.011 -20.829 -18.605 1.00 40.19 205 LYS A O 1
ATOM 1567 N N . MET A 1 206 ? -5.708 -21.412 -16.893 1.00 36.66 206 MET A N 1
ATOM 1568 C CA . MET A 1 206 ? -4.836 -20.246 -17.056 1.00 36.66 206 MET A CA 1
ATOM 1569 C C . MET A 1 206 ? -3.564 -20.337 -16.222 1.00 36.66 206 MET A C 1
ATOM 1571 O O . MET A 1 206 ? -3.592 -20.294 -14.997 1.00 36.66 206 MET A O 1
ATOM 1575 N N . VAL A 1 207 ? -2.421 -20.377 -16.904 1.00 38.97 207 VAL A N 1
ATOM 1576 C CA . VAL A 1 207 ? -1.156 -19.996 -16.283 1.00 38.97 207 VAL A CA 1
ATOM 1577 C C . VAL A 1 207 ? -1.137 -18.471 -16.282 1.00 38.97 207 VAL A C 1
ATOM 1579 O O . VAL A 1 207 ? -0.894 -17.853 -17.318 1.00 38.97 207 VAL A O 1
ATOM 1582 N N . ALA A 1 208 ? -1.469 -17.847 -15.150 1.00 41.75 208 ALA A N 1
ATOM 1583 C CA . ALA A 1 208 ? -1.415 -16.396 -14.991 1.00 41.75 208 ALA A CA 1
ATOM 1584 C C . ALA A 1 208 ? 0.047 -15.922 -14.936 1.00 41.75 208 ALA A C 1
ATOM 1586 O O . ALA A 1 208 ? 0.552 -15.473 -13.910 1.00 41.75 208 ALA A O 1
ATOM 1587 N N . HIS A 1 209 ? 0.757 -16.025 -16.059 1.00 48.56 209 HIS A N 1
ATOM 1588 C CA . HIS A 1 209 ? 2.045 -15.379 -16.254 1.00 48.56 209 HIS A CA 1
ATOM 1589 C C . HIS A 1 209 ? 1.822 -13.876 -16.447 1.00 48.56 209 HIS A C 1
ATOM 1591 O O . HIS A 1 209 ? 2.017 -13.348 -17.541 1.00 48.56 209 HIS A O 1
ATOM 1597 N N . VAL A 1 210 ? 1.420 -13.163 -15.390 1.00 54.53 210 VAL A N 1
ATOM 1598 C CA . VAL A 1 210 ? 1.543 -11.703 -15.397 1.00 54.53 210 VAL A CA 1
ATOM 1599 C C . VAL A 1 210 ? 3.037 -11.401 -15.501 1.00 54.53 210 VAL A C 1
ATOM 1601 O O . VAL A 1 210 ? 3.814 -11.8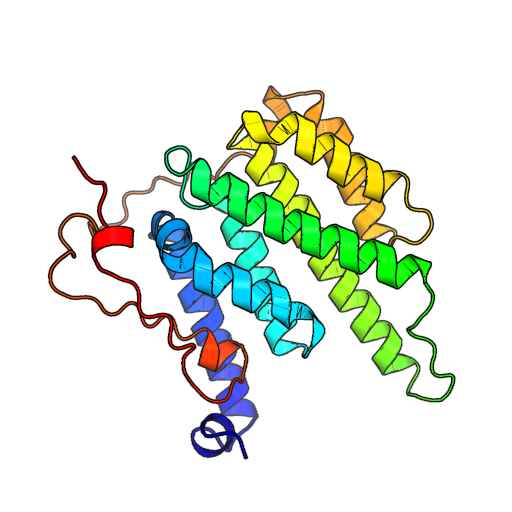56 -14.652 1.00 54.53 210 VAL A O 1
ATOM 1604 N N . PRO A 1 211 ? 3.494 -10.695 -16.548 1.00 57.22 211 PRO A N 1
ATOM 1605 C CA . PRO A 1 211 ? 4.908 -10.609 -16.858 1.00 57.22 211 PRO A CA 1
ATOM 1606 C C . PRO A 1 211 ? 5.614 -9.552 -16.000 1.00 57.22 211 PRO A C 1
ATOM 1608 O O . PRO A 1 211 ? 6.316 -8.676 -16.507 1.00 57.22 211 PRO A O 1
ATOM 1611 N N . PHE A 1 212 ? 5.491 -9.657 -14.674 1.00 57.56 212 PHE A N 1
ATOM 1612 C CA . PHE A 1 212 ? 6.220 -8.818 -13.723 1.00 57.56 212 PHE A CA 1
ATOM 1613 C C . PHE A 1 212 ? 7.733 -8.858 -13.969 1.00 57.56 212 PHE A C 1
ATOM 1615 O O . PHE A 1 212 ? 8.429 -7.889 -13.696 1.00 57.56 212 PHE A O 1
ATOM 1622 N N . TYR A 1 213 ? 8.250 -9.956 -14.528 1.00 54.19 213 TYR A N 1
ATOM 1623 C CA . TYR A 1 213 ? 9.649 -10.083 -14.932 1.00 54.19 213 TYR A CA 1
ATOM 1624 C C . TYR A 1 213 ? 10.042 -9.176 -16.111 1.00 54.19 213 TYR A C 1
ATOM 1626 O O . TYR A 1 213 ? 11.157 -8.654 -16.105 1.00 54.19 213 TYR A O 1
ATOM 1634 N N . LEU A 1 214 ? 9.143 -8.942 -17.080 1.00 54.25 214 LEU A N 1
ATOM 1635 C CA . LEU A 1 214 ? 9.373 -8.004 -18.191 1.00 54.25 214 LEU A CA 1
ATOM 1636 C C . LEU A 1 214 ? 9.377 -6.554 -17.681 1.00 54.25 214 LEU A C 1
ATOM 1638 O O . LEU A 1 214 ? 10.170 -5.733 -18.137 1.00 54.25 214 LEU A O 1
ATOM 1642 N N . LEU A 1 215 ? 8.536 -6.254 -16.687 1.00 56.44 215 LEU A N 1
ATOM 1643 C CA . LEU A 1 215 ? 8.455 -4.930 -16.064 1.00 56.44 215 LEU A CA 1
ATOM 1644 C C . LEU A 1 215 ? 9.632 -4.635 -15.126 1.00 56.44 215 LEU A C 1
ATOM 1646 O O . LEU A 1 215 ? 10.181 -3.536 -15.153 1.00 56.44 215 LEU A O 1
ATOM 1650 N N . ALA A 1 216 ? 10.082 -5.633 -14.363 1.00 53.56 216 ALA A N 1
ATOM 1651 C CA . ALA A 1 216 ? 11.199 -5.522 -13.424 1.00 53.56 216 ALA A CA 1
ATOM 1652 C C . ALA A 1 216 ? 12.592 -5.663 -14.078 1.00 53.56 216 ALA A C 1
ATOM 1654 O O . ALA A 1 216 ? 13.595 -5.707 -13.365 1.00 53.56 216 ALA A O 1
ATOM 1655 N N . GLN A 1 217 ? 12.670 -5.766 -15.415 1.00 55.94 217 GLN A N 1
ATOM 1656 C CA . GLN A 1 217 ? 13.905 -6.015 -16.182 1.00 55.94 217 GLN A CA 1
ATOM 1657 C C . GLN A 1 217 ? 14.693 -7.260 -15.712 1.00 55.94 217 GLN A C 1
ATOM 1659 O O . GLN A 1 217 ? 15.911 -7.352 -15.896 1.00 55.94 217 GLN A O 1
ATOM 1664 N N . GLN A 1 218 ? 14.012 -8.230 -15.096 1.00 52.81 218 GLN A N 1
ATOM 1665 C CA . GLN A 1 218 ? 14.640 -9.413 -14.514 1.00 52.81 218 GLN A CA 1
ATOM 1666 C C . GLN A 1 218 ? 14.932 -10.511 -15.549 1.00 52.81 218 GLN A C 1
ATOM 1668 O O . GLN A 1 218 ? 14.390 -10.552 -16.651 1.00 52.81 218 GLN A O 1
ATOM 1673 N N . LYS A 1 219 ? 15.835 -11.424 -15.167 1.00 47.22 219 LYS A N 1
ATOM 1674 C CA . LYS A 1 219 ? 16.486 -12.436 -16.017 1.00 47.22 219 LYS A CA 1
ATOM 1675 C C . LYS A 1 219 ? 15.606 -13.654 -16.376 1.00 47.22 219 LYS A C 1
ATOM 1677 O O . LYS A 1 219 ? 16.105 -14.576 -17.016 1.00 47.22 219 LYS A O 1
ATOM 1682 N N . GLY A 1 220 ? 14.326 -13.657 -16.006 1.00 48.50 220 GLY A N 1
ATOM 1683 C CA . GLY A 1 220 ? 13.364 -14.731 -16.275 1.00 48.50 220 GLY A CA 1
ATOM 1684 C C . GLY A 1 220 ? 12.099 -14.597 -15.415 1.00 48.50 220 GLY A C 1
ATOM 1685 O O . GLY A 1 220 ? 12.094 -13.776 -14.492 1.00 48.50 220 GLY A O 1
ATOM 1686 N N . PRO A 1 221 ? 11.024 -15.354 -15.711 1.00 43.19 221 PRO A N 1
ATOM 1687 C CA . PRO A 1 221 ? 9.842 -15.392 -14.856 1.00 43.19 221 PRO A CA 1
ATOM 1688 C C . PRO A 1 221 ? 10.244 -15.873 -13.454 1.00 43.19 221 PRO A C 1
ATOM 1690 O O . PRO A 1 221 ? 11.001 -16.841 -13.361 1.00 43.19 221 PRO A O 1
ATOM 1693 N N . PRO A 1 222 ? 9.776 -15.232 -12.366 1.00 46.19 222 PRO A N 1
ATOM 1694 C CA . PRO A 1 222 ? 9.917 -15.828 -11.049 1.00 46.19 222 PRO A CA 1
ATOM 1695 C C . PRO A 1 222 ? 9.155 -17.154 -11.091 1.00 46.19 222 PRO A C 1
ATOM 1697 O O . PRO A 1 222 ? 7.968 -17.188 -11.424 1.00 46.19 222 PRO A O 1
ATOM 1700 N N . SER A 1 223 ? 9.854 -18.260 -10.855 1.00 43.88 223 SER A N 1
ATOM 1701 C CA . SER A 1 223 ? 9.269 -19.597 -10.816 1.00 43.88 223 SER A CA 1
ATOM 1702 C C . SER A 1 223 ? 8.498 -19.767 -9.510 1.00 43.88 223 SER A C 1
ATOM 1704 O O . SER A 1 223 ? 8.913 -20.504 -8.619 1.00 43.88 223 SER A O 1
ATOM 1706 N N . HIS A 1 224 ? 7.385 -19.049 -9.370 1.00 45.69 224 HIS A N 1
ATOM 1707 C CA . HIS A 1 224 ? 6.381 -19.390 -8.377 1.00 45.69 224 HIS A CA 1
ATOM 1708 C C . HIS A 1 224 ? 5.527 -20.499 -8.970 1.00 45.69 224 HIS A C 1
ATOM 1710 O O . HIS A 1 224 ? 4.626 -20.256 -9.771 1.00 45.69 224 HIS A O 1
ATOM 1716 N N . ASN A 1 225 ? 5.850 -21.733 -8.593 1.00 39.00 225 ASN A N 1
ATOM 1717 C CA . ASN A 1 225 ? 4.946 -22.851 -8.792 1.00 39.00 225 ASN A CA 1
ATOM 1718 C C . ASN A 1 225 ? 3.795 -22.657 -7.805 1.00 39.00 225 ASN A C 1
ATOM 1720 O O . ASN A 1 225 ? 3.919 -22.972 -6.623 1.00 39.00 225 ASN A O 1
ATOM 1724 N N . PHE A 1 226 ? 2.703 -22.060 -8.269 1.00 40.34 226 PHE A N 1
ATOM 1725 C CA . PHE A 1 226 ? 1.455 -22.080 -7.523 1.00 40.34 226 PHE A CA 1
ATOM 1726 C C . PHE A 1 226 ? 0.945 -23.522 -7.528 1.00 40.34 226 PHE A C 1
ATOM 1728 O O . PHE A 1 226 ? 0.752 -24.105 -8.596 1.00 40.34 226 PHE A O 1
ATOM 1735 N N . SER A 1 227 ? 0.777 -24.116 -6.347 1.00 38.97 227 SER A N 1
ATOM 1736 C CA . SER A 1 227 ? 0.034 -25.368 -6.228 1.00 38.97 227 SER A CA 1
ATOM 1737 C C . SER A 1 227 ? -1.451 -25.053 -6.389 1.00 38.97 227 SER A C 1
ATOM 1739 O O . SER A 1 227 ? -1.932 -24.071 -5.830 1.00 38.97 227 SER A O 1
ATOM 1741 N N . PHE A 1 228 ? -2.183 -25.876 -7.141 1.00 39.28 228 PHE A N 1
ATOM 1742 C CA . PHE A 1 228 ? -3.622 -25.703 -7.389 1.00 39.28 228 PHE A CA 1
ATOM 1743 C C . PHE A 1 228 ? -4.457 -25.616 -6.102 1.00 39.28 228 PHE A C 1
ATOM 1745 O O . PHE A 1 228 ? -5.493 -24.958 -6.091 1.00 39.28 228 PHE A O 1
ATOM 1752 N N . ALA A 1 229 ? -3.981 -26.227 -5.016 1.00 41.91 229 ALA A N 1
ATOM 1753 C CA . ALA A 1 229 ? -4.617 -26.168 -3.704 1.00 41.91 229 ALA A CA 1
ATOM 1754 C C . ALA A 1 229 ? -4.542 -24.775 -3.044 1.00 41.91 229 ALA A C 1
ATOM 1756 O O . ALA A 1 229 ? -5.386 -24.464 -2.217 1.00 41.91 229 ALA A O 1
ATOM 1757 N N . ASP A 1 230 ? -3.585 -23.920 -3.432 1.00 40.50 230 ASP A N 1
ATOM 1758 C CA . ASP A 1 230 ? -3.446 -22.554 -2.895 1.00 40.50 230 ASP A CA 1
ATOM 1759 C C . ASP A 1 230 ? -4.437 -21.562 -3.548 1.00 40.50 230 ASP A C 1
ATOM 1761 O O . ASP A 1 230 ? -4.539 -20.414 -3.115 1.00 40.50 230 ASP A O 1
ATOM 1765 N N . LEU A 1 231 ? -5.114 -21.967 -4.632 1.00 40.41 231 LEU A N 1
ATOM 1766 C CA . LEU A 1 231 ? -5.952 -21.107 -5.485 1.00 40.41 231 LEU A CA 1
ATOM 1767 C C . LEU A 1 231 ? -7.452 -21.395 -5.371 1.00 40.41 231 LEU A C 1
ATOM 1769 O O . LEU A 1 231 ? -8.261 -20.615 -5.873 1.00 40.41 231 LEU A O 1
ATOM 1773 N N . LEU A 1 232 ? -7.816 -22.509 -4.741 1.00 34.78 232 LEU A N 1
ATOM 1774 C CA . LEU A 1 232 ? -9.195 -22.922 -4.536 1.00 34.78 232 LEU A CA 1
ATOM 1775 C C . LEU A 1 232 ? -9.520 -22.812 -3.043 1.00 34.78 232 LEU A C 1
ATOM 1777 O O . LEU A 1 232 ? -8.718 -23.264 -2.226 1.00 34.78 232 LEU A O 1
ATOM 1781 N N . PRO A 1 233 ? -10.676 -22.250 -2.657 1.00 35.88 233 PRO A N 1
ATOM 1782 C CA . PRO A 1 233 ? -11.175 -22.464 -1.312 1.00 35.88 233 PRO A CA 1
ATOM 1783 C C . PRO A 1 233 ? -11.442 -23.964 -1.154 1.00 35.88 233 PRO A C 1
ATOM 1785 O O . PRO A 1 233 ? -12.157 -24.557 -1.962 1.00 35.88 233 PRO A O 1
ATOM 1788 N N . THR A 1 234 ? -10.836 -24.589 -0.146 1.00 38.91 234 THR A N 1
ATOM 1789 C CA . THR A 1 234 ? -11.332 -25.870 0.360 1.00 38.91 234 THR A CA 1
ATOM 1790 C C . THR A 1 234 ? -12.744 -25.625 0.875 1.00 38.91 234 THR A C 1
ATOM 1792 O O . THR A 1 234 ? -12.917 -24.759 1.735 1.00 38.91 234 THR A O 1
ATOM 1795 N N . GLU A 1 235 ? -13.724 -26.325 0.302 1.00 39.03 235 GLU A N 1
ATOM 1796 C CA . GLU A 1 235 ? -15.074 -26.431 0.872 1.00 39.03 235 GLU A CA 1
ATOM 1797 C C . GLU A 1 235 ? -15.034 -26.831 2.353 1.00 39.03 235 GLU A C 1
ATOM 1799 O O . GLU A 1 235 ? -14.151 -27.641 2.731 1.00 39.03 235 GLU A O 1
#

InterPro domains:
  IPR011989 Armadillo-like helical [G3DSA:1.25.10.10] (12-189)
  IPR056856 AP-5 complex subunit zeta-1, C-terminal TPR domain [PF25154] (2-189)

Foldseek 3Di:
DFVLCVVCVDPVVLVVVLVVLLVVVLVVCVLAVQVLLVCLPVLLVLLVCLLPDPLSLVVLLSSLQSCLQCLSRALVRQVSSVVVLVSLLVSLVVVLVCLVVVVPDPPDDDPVVVVVSLVSSLSSLLSSLLSLLSNCLRPVVSLVVNLVSLVVLCPRPRHDPSNNVSSVVSNVQSVPSVSSCVVRNHDPPPPPDPDSPPVVVVLPDDPPPSPVCSSNVHRDRDPPPDDSVSVDPDD

Organism: Zea mays (NCBI:txid4577)

Secondary structure (DSSP, 8-state):
--HHHHH---HHHHHHHHHHHHHHHHHHHHH-TTHHHHTHHHHHHHHHTTTS-HHHHHHHHHHHHHHHHTTTTSTT-HHHHHHHHHHHHHHHHHHHHHHHH-----TTS-HHHHHHHHHHHHHHHHHHHHHHHHHHHHSGGGHHHHHHHHHHHHT-TTS-HHHHHHHHHHHHHTTSHHHHHHHHS--------TT---TTT-TTS------HHHHTT-SS-------GGGTS---

Sequence (235 aa):
MSRYAAMFPDKVFSFKVRERLSDFILAAFQRSPNIIAVLKKPITDRLGEAHDNLAKTELALHLCWAIGEHGAGGVGHKDVARELFENLELLLYENLATSRLGLSQEPGSDSMGASSRKSSQARLLCFVVTAIAKLATCHSELLPRARVSLGKVARSRTSDRRVWQRACDYLGLMNEPAICLSVLGPSTAQGNGPGIVNWSEGGTKMVAHVPFYLLAQQKGPPSHNFSFADLLPTE